Protein AF-A0A1Q3PEQ6-F1 (afdb_monomer_lite)

Structure (mmCIF, N/CA/C/O backbone):
data_AF-A0A1Q3PEQ6-F1
#
_entry.id   AF-A0A1Q3PEQ6-F1
#
loop_
_atom_site.group_PDB
_atom_site.id
_atom_site.type_symbol
_atom_site.label_atom_id
_atom_site.label_alt_id
_atom_site.label_comp_id
_atom_site.label_asym_id
_atom_site.label_entity_id
_atom_site.label_seq_id
_atom_site.pdbx_PDB_ins_code
_atom_site.Cartn_x
_atom_site.Cartn_y
_atom_site.Cartn_z
_atom_site.occupancy
_atom_site.B_iso_or_equiv
_atom_site.auth_seq_id
_atom_site.auth_comp_id
_atom_site.auth_asym_id
_atom_site.auth_atom_id
_atom_site.pdbx_PDB_model_num
ATOM 1 N N . MET A 1 1 ? -4.339 26.876 -4.075 1.00 46.47 1 MET A N 1
ATOM 2 C CA . MET A 1 1 ? -4.075 25.672 -3.258 1.00 46.47 1 MET A CA 1
ATOM 3 C C . MET A 1 1 ? -4.561 24.473 -4.044 1.00 46.47 1 MET A C 1
ATOM 5 O O . MET A 1 1 ? -5.639 24.563 -4.607 1.00 46.47 1 MET A O 1
ATOM 9 N N . THR A 1 2 ? -3.767 23.409 -4.142 1.00 54.78 2 THR A N 1
ATOM 10 C CA . THR A 1 2 ? -4.241 22.124 -4.681 1.00 54.78 2 THR A CA 1
ATOM 11 C C . THR A 1 2 ? -5.211 21.531 -3.666 1.00 54.78 2 THR A C 1
ATOM 13 O O . THR A 1 2 ? -4.829 21.403 -2.501 1.00 54.78 2 THR A O 1
ATOM 16 N N . GLU A 1 3 ? -6.435 21.193 -4.070 1.00 75.44 3 GLU A N 1
ATOM 17 C CA . GLU A 1 3 ? -7.328 20.423 -3.201 1.00 75.44 3 GLU A CA 1
ATOM 18 C C . GLU A 1 3 ? -6.649 19.096 -2.846 1.00 75.44 3 GLU A C 1
ATOM 20 O O . GLU A 1 3 ? -6.059 18.448 -3.711 1.00 75.44 3 GLU A O 1
ATOM 25 N N . LEU A 1 4 ? -6.708 18.685 -1.576 1.00 84.75 4 LEU A N 1
ATOM 26 C CA . LEU A 1 4 ? -6.035 17.481 -1.065 1.00 84.75 4 LEU A CA 1
ATOM 27 C C . LEU A 1 4 ? -6.237 16.255 -1.974 1.00 84.75 4 LEU A C 1
ATOM 29 O O . LEU A 1 4 ? -5.322 15.462 -2.176 1.00 84.75 4 LEU A O 1
ATOM 33 N N . TRP A 1 5 ? -7.431 16.117 -2.545 1.00 88.00 5 TRP A N 1
ATOM 34 C CA . TRP A 1 5 ? -7.815 14.984 -3.382 1.00 88.00 5 TRP A CA 1
ATOM 35 C C . TRP A 1 5 ? -7.210 15.024 -4.787 1.00 88.00 5 TRP A C 1
ATOM 37 O O . TRP A 1 5 ? -6.903 13.971 -5.345 1.00 88.00 5 TRP A O 1
ATOM 47 N N . GLU A 1 6 ? -6.958 16.215 -5.335 1.00 84.81 6 GLU A N 1
ATOM 48 C CA . GLU A 1 6 ? -6.243 16.385 -6.606 1.00 84.81 6 GLU A CA 1
ATOM 49 C C . GLU A 1 6 ? -4.767 16.001 -6.498 1.00 84.81 6 GLU A C 1
ATOM 51 O O . GLU A 1 6 ? -4.103 15.783 -7.509 1.00 84.81 6 GLU A O 1
ATOM 56 N N . LEU A 1 7 ? -4.218 15.927 -5.283 1.00 85.38 7 LEU A N 1
ATOM 57 C CA . LEU A 1 7 ? -2.832 15.518 -5.103 1.00 85.38 7 LEU A CA 1
ATOM 58 C C . LEU A 1 7 ? -2.599 14.089 -5.619 1.00 85.38 7 LEU A C 1
ATOM 60 O O . LEU A 1 7 ? -1.546 13.805 -6.187 1.00 85.38 7 LEU A O 1
ATOM 64 N N . VAL A 1 8 ? -3.592 13.206 -5.475 1.00 80.56 8 VAL A N 1
ATOM 65 C CA . VAL A 1 8 ? -3.510 11.826 -5.975 1.00 80.56 8 VAL A CA 1
ATOM 66 C C . VAL A 1 8 ? -3.460 11.806 -7.499 1.00 80.56 8 VAL A C 1
ATOM 68 O O . VAL A 1 8 ? -2.587 11.155 -8.059 1.00 80.56 8 VAL A O 1
ATOM 71 N N . SER A 1 9 ? -4.308 12.574 -8.188 1.00 76.19 9 SER A N 1
ATOM 72 C CA . SER A 1 9 ? -4.252 12.643 -9.656 1.00 76.19 9 SER A CA 1
ATOM 73 C C . SER A 1 9 ? -2.974 13.328 -10.155 1.00 76.19 9 SER A C 1
ATOM 75 O O . SER A 1 9 ? -2.362 12.874 -11.117 1.00 76.19 9 SER A O 1
ATOM 77 N N . LYS A 1 10 ? -2.482 14.361 -9.460 1.00 79.25 10 LYS A N 1
ATOM 78 C CA . LYS A 1 10 ? -1.216 15.044 -9.798 1.00 79.25 10 LYS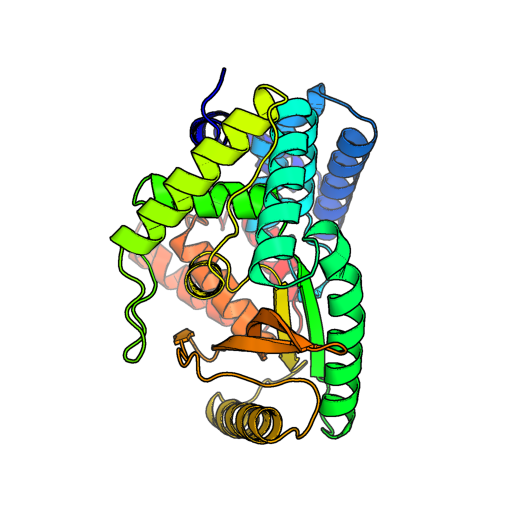 A CA 1
ATOM 79 C C . LYS A 1 10 ? 0.040 14.199 -9.561 1.00 79.25 10 LYS A C 1
ATOM 81 O O . LYS A 1 10 ? 1.115 14.611 -9.983 1.00 79.25 10 LYS A O 1
ATOM 86 N N . THR A 1 11 ? -0.068 13.052 -8.892 1.00 77.06 11 THR A N 1
ATOM 87 C CA . THR A 1 11 ? 1.078 12.183 -8.584 1.00 77.06 11 THR A CA 1
ATOM 88 C C . THR A 1 11 ? 0.951 10.802 -9.208 1.00 77.06 11 THR A C 1
ATOM 90 O O . THR A 1 11 ? 1.879 10.355 -9.866 1.00 77.06 11 THR A O 1
ATOM 93 N N . GLU A 1 12 ? -0.187 10.127 -9.080 1.00 67.50 12 GLU A N 1
ATOM 94 C CA . GLU A 1 12 ? -0.372 8.800 -9.673 1.00 67.50 12 GLU A CA 1
ATOM 95 C C . GLU A 1 12 ? -0.715 8.876 -11.169 1.00 67.50 12 GLU A C 1
ATOM 97 O O . GLU A 1 12 ? -0.171 8.099 -11.951 1.00 67.50 12 GLU A O 1
ATOM 102 N N . ASP A 1 13 ? -1.558 9.828 -11.587 1.00 69.44 13 ASP A N 1
ATOM 103 C CA . ASP A 1 13 ? -1.993 9.936 -12.991 1.00 69.44 13 ASP A CA 1
ATOM 104 C C . ASP A 1 13 ? -1.037 10.799 -13.844 1.00 69.44 13 ASP A C 1
ATOM 106 O O . ASP A 1 13 ? -1.003 10.672 -15.068 1.00 69.44 13 ASP A O 1
ATOM 110 N N . ALA A 1 14 ? -0.233 11.666 -13.217 1.00 73.31 14 ALA A N 1
ATOM 111 C CA . ALA A 1 14 ? 0.671 12.590 -13.913 1.00 73.31 14 ALA A CA 1
ATOM 112 C C . ALA A 1 14 ? 1.930 11.927 -14.494 1.00 73.31 14 ALA A C 1
ATOM 114 O O . ALA A 1 14 ? 2.575 12.488 -15.382 1.00 73.31 14 ALA A O 1
ATOM 115 N N . PHE A 1 15 ? 2.294 10.745 -13.997 1.00 76.88 15 PHE A N 1
ATOM 116 C CA . PHE A 1 15 ? 3.506 10.039 -14.393 1.00 76.88 15 PHE A CA 1
ATOM 117 C C . PHE A 1 15 ? 3.141 8.735 -15.106 1.00 76.88 15 PHE A C 1
ATOM 119 O O . PHE A 1 15 ? 3.098 7.678 -14.470 1.00 76.88 15 PHE A O 1
ATOM 126 N N . PRO A 1 16 ? 2.887 8.776 -16.431 1.00 81.75 16 PRO A N 1
ATOM 127 C CA . PRO A 1 16 ? 2.646 7.561 -17.186 1.00 81.75 16 PRO A CA 1
ATOM 128 C C . PRO A 1 16 ? 3.874 6.667 -17.082 1.00 81.75 16 PRO A C 1
ATOM 130 O O . PRO A 1 16 ? 5.022 7.128 -17.153 1.00 81.75 16 PRO A O 1
ATOM 133 N N . ILE A 1 17 ? 3.611 5.377 -16.909 1.00 84.38 17 ILE A N 1
ATOM 134 C CA . ILE A 1 17 ? 4.671 4.402 -16.722 1.00 84.38 17 ILE A CA 1
ATOM 135 C C . ILE A 1 17 ? 5.617 4.436 -17.929 1.00 84.38 17 ILE A C 1
ATOM 137 O O . ILE A 1 17 ? 5.162 4.642 -19.051 1.00 84.38 17 ILE A O 1
ATOM 141 N N . ASP A 1 18 ? 6.923 4.275 -17.699 1.00 88.06 18 ASP A N 1
ATOM 142 C CA . ASP A 1 18 ? 7.960 4.245 -18.731 1.00 88.06 18 ASP A CA 1
ATOM 143 C C . ASP A 1 18 ? 8.393 2.798 -19.022 1.00 88.06 18 ASP A C 1
ATOM 145 O O . ASP A 1 18 ? 9.230 2.239 -18.298 1.00 88.06 18 ASP A O 1
ATOM 149 N N . PRO A 1 19 ? 7.861 2.157 -20.082 1.00 85.12 19 PRO A N 1
ATOM 150 C CA . PRO A 1 19 ? 8.201 0.777 -20.390 1.00 85.12 19 PRO A CA 1
ATOM 151 C C . PRO A 1 19 ? 9.650 0.591 -20.810 1.00 85.12 19 PRO A C 1
ATOM 153 O O . PRO A 1 19 ? 10.235 -0.463 -20.556 1.00 85.12 19 PRO A O 1
ATOM 156 N N . VAL A 1 20 ? 10.229 1.603 -21.457 1.00 89.06 20 VAL A N 1
ATOM 157 C CA . VAL A 1 20 ? 11.606 1.559 -21.945 1.00 89.06 20 VAL A CA 1
ATOM 158 C C . VAL A 1 20 ? 12.560 1.630 -20.759 1.00 89.06 20 VAL A C 1
ATOM 160 O O . VAL A 1 20 ? 13.449 0.784 -20.659 1.00 89.06 20 VAL A O 1
ATOM 163 N N . GLY A 1 21 ? 12.318 2.550 -19.821 1.00 91.94 21 GLY A N 1
ATOM 164 C CA . GLY A 1 21 ? 13.059 2.650 -18.563 1.00 91.94 21 GLY A CA 1
ATOM 165 C C . GLY A 1 21 ? 12.968 1.368 -17.731 1.00 91.94 21 GLY A C 1
ATOM 166 O O . GLY A 1 21 ? 13.993 0.814 -17.333 1.00 91.94 21 GLY A O 1
ATOM 167 N N . CYS A 1 22 ? 11.762 0.811 -17.565 1.00 90.50 22 CYS A N 1
ATOM 168 C CA . CYS A 1 22 ? 11.575 -0.463 -16.861 1.00 90.50 22 CYS A CA 1
ATOM 169 C C . CYS A 1 22 ? 12.378 -1.609 -17.501 1.00 90.50 22 CYS A C 1
ATOM 171 O O . CYS A 1 22 ? 13.043 -2.378 -16.803 1.00 90.50 22 CYS A O 1
ATOM 173 N N . ARG A 1 23 ? 12.349 -1.723 -18.836 1.00 89.12 23 ARG A N 1
ATOM 174 C CA . ARG A 1 23 ? 13.108 -2.750 -19.567 1.00 89.12 23 ARG A CA 1
ATOM 175 C C . ARG A 1 23 ? 14.616 -2.517 -19.500 1.00 89.12 23 ARG A C 1
ATOM 177 O O . ARG A 1 23 ? 15.357 -3.496 -19.477 1.00 89.12 23 ARG A O 1
ATOM 184 N N . ALA A 1 24 ? 15.075 -1.267 -19.463 1.00 92.94 24 ALA A N 1
ATOM 185 C CA . ALA A 1 24 ? 16.492 -0.949 -19.313 1.00 92.94 24 ALA A CA 1
ATOM 186 C C . ALA A 1 24 ? 17.037 -1.466 -17.974 1.00 92.94 24 ALA A C 1
ATOM 188 O O . ALA A 1 24 ? 18.031 -2.191 -17.974 1.00 92.94 24 ALA A O 1
ATOM 189 N N . VAL A 1 25 ? 16.332 -1.202 -16.867 1.00 94.94 25 VAL A N 1
ATOM 190 C CA . VAL A 1 25 ? 16.698 -1.718 -15.535 1.00 94.94 25 VAL A CA 1
ATOM 191 C C . VAL A 1 25 ? 16.725 -3.247 -15.527 1.00 94.94 25 VAL A C 1
ATOM 193 O O . VAL A 1 25 ? 17.704 -3.847 -15.091 1.00 94.94 25 VAL A O 1
ATOM 196 N N . LEU A 1 26 ? 15.686 -3.898 -16.061 1.00 91.81 26 LEU A N 1
ATOM 197 C CA . LEU A 1 26 ? 15.619 -5.364 -16.100 1.00 91.81 26 LEU A CA 1
ATOM 198 C C . LEU A 1 26 ? 16.735 -6.005 -16.932 1.00 91.81 26 LEU A C 1
ATOM 200 O O . LEU A 1 26 ? 17.211 -7.071 -16.567 1.00 91.81 26 LEU A O 1
ATOM 204 N N . ARG A 1 27 ? 17.148 -5.380 -18.041 1.00 91.25 27 ARG A N 1
ATOM 205 C CA . ARG A 1 27 ? 18.234 -5.885 -18.900 1.00 91.25 27 ARG A CA 1
ATOM 206 C C . ARG A 1 27 ? 19.617 -5.723 -18.276 1.00 91.25 27 ARG A C 1
ATOM 208 O O . ARG A 1 27 ? 20.516 -6.477 -18.626 1.00 91.25 27 ARG A O 1
ATOM 215 N N . GLN A 1 28 ? 19.793 -4.719 -17.420 1.00 94.75 28 GLN A N 1
ATOM 216 C CA . GLN A 1 28 ? 21.044 -4.485 -16.694 1.00 94.75 28 GLN A CA 1
ATOM 217 C C . GLN A 1 28 ? 21.143 -5.337 -15.421 1.00 94.75 28 GLN A C 1
ATOM 219 O O . GLN A 1 28 ? 22.242 -5.602 -14.942 1.00 94.75 28 GLN A O 1
ATOM 224 N N . ALA A 1 29 ? 20.005 -5.768 -14.876 1.00 94.50 29 ALA A N 1
ATOM 225 C CA . ALA A 1 29 ? 19.933 -6.669 -13.737 1.00 94.50 29 ALA A CA 1
ATOM 226 C C . ALA A 1 29 ? 20.227 -8.122 -14.146 1.00 94.50 29 ALA A C 1
ATOM 228 O O . ALA A 1 29 ? 19.756 -8.595 -15.179 1.00 94.50 29 ALA A O 1
ATOM 229 N N . ASN A 1 30 ? 20.934 -8.867 -13.293 1.00 93.31 30 ASN A N 1
ATOM 230 C CA . ASN A 1 30 ? 21.114 -10.315 -13.448 1.00 93.31 30 ASN A CA 1
ATOM 231 C C . ASN A 1 30 ? 20.083 -11.109 -12.630 1.00 93.31 30 ASN A C 1
ATOM 233 O O . ASN A 1 30 ? 19.898 -12.307 -12.843 1.00 93.31 30 ASN A O 1
ATOM 237 N N . SER A 1 31 ? 19.416 -10.455 -11.678 1.00 91.25 31 SER A N 1
ATOM 238 C CA . SER A 1 31 ? 18.464 -11.076 -10.760 1.00 91.25 31 SER A CA 1
ATOM 239 C C . SER A 1 31 ? 17.413 -10.087 -10.242 1.00 91.25 31 SER A C 1
ATOM 241 O O . SER A 1 31 ? 17.585 -8.868 -10.307 1.00 91.25 31 SER A O 1
ATOM 243 N N . SER A 1 32 ? 16.342 -10.605 -9.630 1.00 85.88 32 SER A N 1
ATOM 244 C CA . SER A 1 32 ? 15.380 -9.783 -8.876 1.00 85.88 32 SER A CA 1
ATOM 245 C C . SER A 1 32 ? 16.026 -9.052 -7.688 1.00 85.88 32 SER A C 1
ATOM 247 O O . SER A 1 32 ? 15.551 -7.986 -7.294 1.00 85.88 32 SER A O 1
ATOM 249 N N . THR A 1 33 ? 17.126 -9.582 -7.143 1.00 88.44 33 THR A N 1
ATOM 250 C CA . THR A 1 33 ? 17.924 -8.936 -6.091 1.00 88.44 33 THR A CA 1
ATOM 251 C C . THR A 1 33 ? 18.628 -7.681 -6.603 1.00 88.44 33 THR A C 1
ATOM 253 O O . THR A 1 33 ? 18.645 -6.674 -5.901 1.00 88.44 33 THR A O 1
ATOM 256 N N . ASP A 1 34 ? 19.136 -7.682 -7.836 1.00 93.19 34 ASP A N 1
ATOM 257 C CA . ASP A 1 34 ? 19.761 -6.486 -8.420 1.00 93.19 34 ASP A CA 1
ATOM 258 C C . ASP A 1 34 ? 18.732 -5.375 -8.627 1.00 93.19 34 ASP A C 1
ATOM 260 O O . ASP A 1 34 ? 18.982 -4.219 -8.286 1.00 93.19 34 ASP A O 1
ATOM 264 N N . VAL A 1 35 ? 17.529 -5.737 -9.091 1.00 91.69 35 VAL A N 1
ATOM 265 C CA . VAL A 1 35 ? 16.416 -4.783 -9.187 1.00 91.69 35 VAL A CA 1
ATOM 266 C C . VAL A 1 35 ? 16.055 -4.251 -7.801 1.00 91.69 35 VAL A C 1
ATOM 268 O O . VAL A 1 35 ? 15.880 -3.048 -7.637 1.00 91.69 35 VAL A O 1
ATOM 271 N N . ARG A 1 36 ? 16.005 -5.110 -6.775 1.00 90.00 36 ARG A N 1
ATOM 272 C CA . ARG A 1 36 ? 15.785 -4.679 -5.386 1.00 90.00 36 ARG A CA 1
ATOM 273 C C . ARG A 1 36 ? 16.835 -3.656 -4.942 1.00 90.00 36 ARG A C 1
ATOM 275 O O . ARG A 1 36 ? 16.462 -2.629 -4.384 1.00 90.00 36 ARG A O 1
ATOM 282 N N . ASN A 1 37 ? 18.114 -3.907 -5.211 1.00 92.69 37 ASN A N 1
ATOM 283 C CA . ASN A 1 37 ? 19.208 -2.998 -4.863 1.00 92.69 37 ASN A CA 1
ATOM 284 C C . ASN A 1 37 ? 19.093 -1.652 -5.589 1.00 92.69 37 ASN A C 1
ATOM 286 O O . ASN A 1 37 ? 19.289 -0.609 -4.966 1.00 92.69 37 ASN A O 1
ATOM 290 N N . TYR A 1 38 ? 18.703 -1.662 -6.866 1.00 95.44 38 TYR A N 1
ATOM 291 C CA . TYR A 1 38 ? 18.373 -0.447 -7.610 1.00 95.44 38 TYR A CA 1
ATOM 292 C C . TYR A 1 38 ? 17.254 0.352 -6.914 1.00 95.44 38 TYR A C 1
ATOM 294 O O . TYR A 1 38 ? 17.429 1.539 -6.643 1.00 95.44 38 TYR A O 1
ATOM 302 N N . LEU A 1 39 ? 16.156 -0.300 -6.510 1.00 93.88 39 LEU A N 1
ATOM 303 C CA . LEU A 1 39 ? 15.058 0.359 -5.787 1.00 93.88 39 LEU A CA 1
ATOM 304 C C . LEU A 1 39 ? 15.499 0.936 -4.429 1.00 93.88 39 LEU A C 1
ATOM 306 O O . LEU A 1 39 ? 15.067 2.029 -4.065 1.00 93.88 39 LEU A O 1
ATOM 310 N N . VAL A 1 40 ? 16.375 0.238 -3.688 1.00 93.44 40 VAL A N 1
ATOM 311 C CA . VAL A 1 40 ? 16.998 0.780 -2.460 1.00 93.44 40 VAL A CA 1
ATOM 312 C C . VAL A 1 40 ? 17.809 2.033 -2.775 1.00 93.44 40 VAL A C 1
ATOM 314 O O . VAL A 1 40 ? 17.742 3.003 -2.025 1.00 93.44 40 VAL A O 1
ATOM 317 N N . GLY A 1 41 ? 18.575 2.023 -3.868 1.00 96.06 41 GLY A N 1
ATOM 318 C CA . GLY A 1 41 ? 19.363 3.171 -4.311 1.00 96.06 41 GLY A CA 1
ATOM 319 C C . GLY A 1 41 ? 18.498 4.398 -4.595 1.00 96.06 41 GLY A C 1
ATOM 320 O O . GLY A 1 41 ? 18.838 5.494 -4.156 1.00 96.06 41 GLY A O 1
ATOM 321 N N . ILE A 1 42 ? 17.355 4.212 -5.260 1.00 96.75 42 ILE A N 1
ATOM 322 C CA . ILE A 1 42 ? 16.374 5.280 -5.501 1.00 96.75 42 ILE A CA 1
ATOM 323 C C . ILE A 1 42 ? 15.779 5.790 -4.183 1.00 96.75 42 ILE A C 1
ATOM 325 O O . ILE A 1 42 ? 15.678 6.997 -3.974 1.00 96.75 42 ILE A O 1
ATOM 329 N N . LEU A 1 43 ? 15.422 4.892 -3.258 1.00 94.88 43 LEU A N 1
ATOM 330 C CA . LEU A 1 43 ? 14.884 5.307 -1.963 1.00 94.88 43 LEU A CA 1
ATOM 331 C C . LEU A 1 43 ? 15.899 6.136 -1.164 1.00 94.88 43 LEU A C 1
ATOM 333 O O . LEU A 1 43 ? 15.530 7.161 -0.600 1.00 94.88 43 LEU A O 1
ATOM 337 N N . ARG A 1 44 ? 17.177 5.739 -1.161 1.00 95.56 44 ARG A N 1
ATOM 338 C CA . ARG A 1 44 ? 18.248 6.508 -0.508 1.00 95.56 44 ARG A CA 1
ATOM 339 C C . ARG A 1 44 ? 18.403 7.904 -1.112 1.00 95.56 44 ARG A C 1
ATOM 341 O O . ARG A 1 44 ? 18.602 8.853 -0.367 1.00 95.56 44 ARG A O 1
ATOM 348 N N . GLN A 1 45 ? 18.271 8.042 -2.434 1.00 97.12 45 GLN A N 1
ATOM 349 C CA . GLN A 1 45 ? 18.296 9.352 -3.099 1.00 97.12 45 GLN A CA 1
ATOM 350 C C . GLN A 1 45 ? 17.145 10.254 -2.623 1.00 97.12 45 GLN A C 1
ATOM 352 O O . GLN A 1 45 ? 17.370 11.422 -2.297 1.00 97.12 45 GLN A O 1
ATOM 357 N N . LEU A 1 46 ? 15.932 9.702 -2.487 1.00 95.56 46 LEU A N 1
ATOM 358 C CA . LEU A 1 46 ? 14.797 10.428 -1.903 1.00 95.56 46 LEU A CA 1
ATOM 359 C C . LEU A 1 46 ? 15.050 10.826 -0.443 1.00 95.56 46 LEU A C 1
ATOM 361 O O . LEU A 1 46 ? 14.728 11.945 -0.054 1.00 95.56 46 LEU A O 1
ATOM 365 N N . GLU A 1 47 ? 15.644 9.938 0.361 1.00 91.44 47 GLU A N 1
ATOM 366 C CA . GLU A 1 47 ? 16.014 10.213 1.760 1.00 91.44 47 GLU A CA 1
ATOM 367 C C . GLU A 1 47 ? 17.077 11.327 1.867 1.00 91.44 47 GLU A C 1
ATOM 369 O O . GLU A 1 47 ? 17.113 12.052 2.860 1.00 91.44 47 GLU A O 1
ATOM 374 N N . THR A 1 48 ? 17.888 11.529 0.822 1.00 94.69 48 THR A N 1
ATOM 375 C CA . THR A 1 48 ? 18.810 12.672 0.684 1.00 94.69 48 THR A CA 1
ATOM 376 C C . THR A 1 48 ? 18.186 13.908 0.020 1.00 94.69 48 THR A C 1
ATOM 378 O O . THR A 1 48 ? 18.903 14.847 -0.314 1.00 94.69 48 THR A O 1
ATOM 381 N N . ASN A 1 49 ? 16.857 13.944 -0.128 1.00 94.44 49 ASN A N 1
ATOM 382 C CA . ASN A 1 49 ? 16.077 15.034 -0.728 1.00 94.44 49 ASN A CA 1
ATOM 383 C C . ASN A 1 49 ? 16.377 15.315 -2.213 1.00 94.44 49 ASN A C 1
ATOM 385 O O . ASN A 1 49 ? 16.215 16.448 -2.671 1.00 94.44 49 ASN A O 1
ATOM 389 N N . ASP A 1 50 ? 16.778 14.302 -2.985 1.00 96.00 50 ASP A N 1
ATOM 390 C CA . ASP A 1 50 ? 16.952 14.460 -4.430 1.00 96.00 50 ASP A CA 1
ATOM 391 C C . ASP A 1 50 ? 15.590 14.509 -5.147 1.00 96.00 50 ASP A C 1
ATOM 393 O O . ASP A 1 50 ? 14.905 13.500 -5.318 1.00 96.00 50 ASP A O 1
ATOM 397 N N . LEU A 1 51 ? 15.181 15.706 -5.574 1.00 94.12 51 LEU A N 1
ATOM 398 C CA . LEU A 1 51 ? 13.937 15.926 -6.318 1.00 94.12 51 LEU A CA 1
ATOM 399 C C . LEU A 1 51 ? 13.990 15.364 -7.749 1.00 94.12 51 LEU A C 1
ATOM 401 O O . LEU A 1 51 ? 12.939 15.060 -8.320 1.00 94.12 51 LEU A O 1
ATOM 405 N N . ALA A 1 52 ? 15.182 15.225 -8.340 1.00 95.44 52 ALA A N 1
ATOM 406 C CA . ALA A 1 52 ? 15.343 14.819 -9.735 1.00 95.44 52 ALA A CA 1
ATOM 407 C C . ALA A 1 52 ? 14.955 13.352 -9.966 1.00 95.44 52 ALA A C 1
ATOM 409 O O . ALA A 1 52 ? 14.569 12.989 -11.076 1.00 95.44 52 ALA A O 1
ATOM 410 N N . VAL A 1 53 ? 14.986 12.528 -8.913 1.00 95.75 53 VAL A N 1
ATOM 411 C CA . VAL A 1 53 ? 14.642 11.102 -8.985 1.00 95.75 53 VAL A CA 1
ATOM 412 C C . VAL A 1 53 ? 13.127 10.841 -8.963 1.00 95.75 53 VAL A C 1
ATOM 414 O O . VAL A 1 53 ? 12.678 9.748 -9.305 1.00 95.75 53 VAL A O 1
ATOM 417 N N . ILE A 1 54 ? 12.296 11.830 -8.605 1.00 93.62 54 ILE A N 1
ATOM 418 C CA . ILE A 1 54 ? 10.837 11.653 -8.459 1.00 93.62 54 ILE A CA 1
ATOM 419 C C . ILE A 1 54 ? 10.165 11.094 -9.728 1.00 93.62 54 ILE A C 1
ATOM 421 O O . ILE A 1 54 ? 9.377 10.153 -9.602 1.00 93.62 54 ILE A O 1
ATOM 425 N N . PRO A 1 55 ? 10.446 11.584 -10.953 1.00 93.12 55 PRO A N 1
ATOM 426 C CA . PRO A 1 55 ? 9.873 10.988 -12.157 1.00 93.12 55 PRO A CA 1
ATOM 427 C C . PRO A 1 55 ? 10.252 9.512 -12.324 1.00 93.12 55 PRO A C 1
ATOM 429 O O . PRO A 1 55 ? 9.404 8.706 -12.696 1.00 93.12 55 PRO A O 1
ATOM 432 N N . GLU A 1 56 ? 11.494 9.131 -12.021 1.00 95.00 56 GLU A N 1
ATOM 433 C CA . GLU A 1 56 ? 11.955 7.739 -12.095 1.00 95.00 56 GLU A CA 1
ATOM 434 C C . GLU A 1 56 ? 11.250 6.853 -11.059 1.00 95.00 56 GLU A C 1
ATOM 436 O O . GLU A 1 56 ? 10.866 5.720 -11.364 1.00 95.00 56 GLU A O 1
ATOM 441 N N . VAL A 1 57 ? 10.973 7.390 -9.866 1.00 93.88 57 VAL A N 1
ATOM 442 C CA . VAL A 1 57 ? 10.205 6.695 -8.824 1.00 93.88 57 VAL A CA 1
ATOM 443 C C . VAL A 1 57 ? 8.838 6.256 -9.342 1.00 93.88 57 VAL A C 1
ATOM 445 O O . VAL A 1 57 ? 8.482 5.079 -9.239 1.00 93.88 57 VAL A O 1
ATOM 448 N N . TRP A 1 58 ? 8.078 7.190 -9.913 1.00 89.88 58 TRP A N 1
ATOM 449 C CA . TRP A 1 58 ? 6.717 6.927 -10.380 1.00 89.88 58 TRP A CA 1
ATOM 450 C C . TRP A 1 58 ? 6.682 6.127 -11.680 1.00 89.88 58 TRP A C 1
ATOM 452 O O . TRP A 1 58 ? 5.864 5.218 -11.826 1.00 89.88 58 TRP A O 1
ATOM 462 N N . ARG A 1 59 ? 7.582 6.440 -12.617 1.00 89.81 59 ARG A N 1
ATOM 463 C CA . ARG A 1 59 ? 7.553 5.883 -13.974 1.00 89.81 59 ARG A CA 1
ATOM 464 C C . ARG A 1 59 ? 8.286 4.552 -14.107 1.00 89.81 59 ARG A C 1
ATOM 466 O O . ARG A 1 59 ? 8.029 3.838 -15.070 1.00 89.81 59 ARG A O 1
ATOM 473 N N . VAL A 1 60 ? 9.189 4.213 -13.185 1.00 91.69 60 VAL A N 1
ATOM 474 C CA . VAL A 1 60 ? 10.032 3.009 -13.284 1.00 91.69 60 VAL A CA 1
ATOM 475 C C . VAL A 1 60 ? 10.044 2.216 -11.980 1.00 91.69 60 VAL A C 1
ATOM 477 O O . VAL A 1 60 ? 9.643 1.050 -11.966 1.00 91.69 60 VAL A O 1
ATOM 480 N N . ALA A 1 61 ? 10.448 2.836 -10.870 1.00 92.19 61 ALA A N 1
ATOM 481 C CA . ALA A 1 61 ? 10.739 2.118 -9.630 1.00 92.19 61 ALA A CA 1
ATOM 482 C C . ALA A 1 61 ? 9.495 1.448 -9.010 1.00 92.19 61 ALA A C 1
ATOM 484 O O . ALA A 1 61 ? 9.493 0.241 -8.758 1.00 92.19 61 ALA A O 1
ATOM 485 N N . ILE A 1 62 ? 8.413 2.206 -8.801 1.00 86.81 62 ILE A N 1
ATOM 486 C CA . ILE A 1 62 ? 7.143 1.697 -8.256 1.00 86.81 62 ILE A CA 1
ATOM 487 C C . ILE A 1 62 ? 6.527 0.607 -9.161 1.00 86.81 62 ILE A C 1
ATOM 489 O O . ILE A 1 62 ? 6.165 -0.454 -8.641 1.00 86.81 62 ILE A O 1
ATOM 493 N N . PRO A 1 63 ? 6.423 0.799 -10.493 1.00 84.38 63 PRO A N 1
ATOM 494 C CA . PRO A 1 63 ? 5.987 -0.249 -11.413 1.00 84.38 63 PRO A CA 1
ATOM 495 C C . PRO A 1 63 ? 6.782 -1.550 -11.271 1.00 84.38 63 PRO A C 1
ATOM 497 O O . PRO A 1 63 ? 6.183 -2.606 -11.056 1.00 84.38 63 PRO A O 1
ATOM 500 N N . LEU A 1 64 ? 8.118 -1.486 -11.324 1.00 85.56 64 LEU A N 1
ATOM 501 C CA . LEU A 1 64 ? 8.978 -2.664 -11.177 1.00 85.56 64 LEU A CA 1
ATOM 502 C C . LEU A 1 64 ? 8.774 -3.347 -9.824 1.00 85.56 64 LEU A C 1
ATOM 504 O O . LEU A 1 64 ? 8.644 -4.572 -9.768 1.00 85.56 64 LEU A O 1
ATOM 508 N N . ALA A 1 65 ? 8.677 -2.563 -8.748 1.00 83.94 65 ALA A N 1
ATOM 509 C CA . ALA A 1 65 ? 8.454 -3.081 -7.407 1.00 83.94 65 ALA A CA 1
ATOM 510 C C . ALA A 1 65 ? 7.151 -3.891 -7.306 1.00 83.94 65 ALA A C 1
ATOM 512 O O . ALA A 1 65 ? 7.155 -4.997 -6.766 1.00 83.94 65 ALA A O 1
ATOM 513 N N . TYR A 1 66 ? 6.045 -3.399 -7.874 1.00 77.31 66 TYR A N 1
ATOM 514 C CA . TYR A 1 66 ? 4.781 -4.141 -7.879 1.00 77.31 66 TYR A CA 1
ATOM 515 C C . TYR A 1 66 ? 4.805 -5.369 -8.795 1.00 77.31 66 TYR A C 1
ATOM 517 O O . TYR A 1 66 ? 4.265 -6.418 -8.428 1.00 77.31 66 TYR A O 1
ATOM 525 N N . ARG A 1 67 ? 5.414 -5.266 -9.986 1.00 75.94 67 ARG A N 1
ATOM 526 C CA . ARG A 1 67 ? 5.412 -6.363 -10.973 1.00 75.94 67 ARG A CA 1
ATOM 527 C C . ARG A 1 67 ? 6.296 -7.533 -10.583 1.00 75.94 67 ARG A C 1
ATOM 529 O O . ARG A 1 67 ? 5.931 -8.668 -10.858 1.00 75.94 67 ARG A O 1
ATOM 536 N N . LEU A 1 68 ? 7.406 -7.266 -9.907 1.00 76.75 68 LEU A N 1
ATOM 537 C CA . LEU A 1 68 ? 8.277 -8.305 -9.361 1.00 76.75 68 LEU A CA 1
ATOM 538 C C . LEU A 1 68 ? 7.832 -8.782 -7.971 1.00 76.75 68 LEU A C 1
ATOM 540 O O . LEU A 1 68 ? 8.488 -9.640 -7.388 1.00 76.75 68 LEU A O 1
ATOM 544 N N . GLY A 1 69 ? 6.751 -8.225 -7.410 1.00 72.25 69 GLY A N 1
ATOM 545 C CA . GLY A 1 69 ? 6.321 -8.545 -6.048 1.00 72.25 69 GLY A CA 1
ATOM 546 C C . GLY A 1 69 ? 7.369 -8.172 -4.995 1.00 72.25 69 GLY A C 1
ATOM 547 O O . GLY A 1 69 ? 7.527 -8.879 -4.008 1.00 72.25 69 GLY A O 1
ATOM 548 N N . LEU A 1 70 ? 8.126 -7.095 -5.216 1.00 74.19 70 LEU A N 1
ATOM 549 C CA . LEU A 1 70 ? 9.133 -6.591 -4.276 1.00 74.19 70 LEU A CA 1
ATOM 550 C C . LEU A 1 70 ? 8.513 -5.707 -3.175 1.00 74.19 70 LEU A C 1
ATOM 552 O O . LEU A 1 70 ? 9.185 -5.407 -2.194 1.00 74.19 70 LEU A O 1
ATOM 556 N N . ASP A 1 71 ? 7.237 -5.317 -3.292 1.00 68.75 71 ASP A N 1
ATOM 557 C CA . ASP A 1 71 ? 6.476 -4.573 -2.264 1.00 68.75 71 ASP A CA 1
ATOM 558 C C . ASP A 1 71 ? 5.845 -5.487 -1.187 1.00 68.75 71 ASP A C 1
ATOM 560 O O . ASP A 1 71 ? 4.750 -5.241 -0.679 1.00 68.75 71 ASP A O 1
ATOM 564 N N . ASP A 1 72 ? 6.509 -6.598 -0.874 1.00 63.88 72 ASP A N 1
ATOM 565 C CA . ASP A 1 72 ? 5.965 -7.676 -0.051 1.00 63.88 72 ASP A CA 1
ATOM 566 C C . ASP A 1 72 ? 6.053 -7.397 1.465 1.00 63.88 72 ASP A C 1
ATOM 568 O O . ASP A 1 72 ? 7.105 -7.016 1.981 1.00 63.88 72 ASP A O 1
ATOM 572 N N . SER A 1 73 ? 4.957 -7.683 2.182 1.00 51.47 73 SER A N 1
ATOM 573 C CA . SER A 1 73 ? 4.886 -7.727 3.648 1.00 51.47 73 SER A CA 1
ATOM 574 C C . SER A 1 73 ? 5.712 -8.842 4.283 1.00 51.47 73 SER A C 1
ATOM 576 O O . SER A 1 73 ? 6.212 -8.666 5.385 1.00 51.47 73 SER A O 1
ATOM 578 N N . SER A 1 74 ? 5.894 -9.975 3.600 1.00 50.78 74 SER A N 1
ATOM 579 C CA . SER A 1 74 ? 6.594 -11.150 4.132 1.00 50.78 74 SER A CA 1
ATOM 580 C C . SER A 1 74 ? 8.126 -11.004 4.190 1.00 50.78 74 SER A C 1
ATOM 582 O O . SER A 1 74 ? 8.818 -11.811 4.809 1.00 50.78 74 SER A O 1
ATOM 584 N N . SER A 1 75 ? 8.657 -9.932 3.593 1.00 51.97 75 SER A N 1
ATOM 585 C CA . SER A 1 75 ? 10.071 -9.535 3.683 1.00 51.97 75 SER A CA 1
ATOM 586 C C . SER A 1 75 ? 10.285 -8.242 4.480 1.00 51.97 75 SER A C 1
ATOM 588 O O . SER A 1 75 ? 11.418 -7.779 4.591 1.00 51.97 75 SER A O 1
ATOM 590 N N . GLY A 1 76 ? 9.207 -7.625 4.989 1.00 56.56 76 GLY A N 1
ATOM 591 C CA . GLY A 1 76 ? 9.243 -6.324 5.672 1.00 56.56 76 GLY A CA 1
ATOM 592 C C . GLY A 1 76 ? 9.718 -5.156 4.796 1.00 56.56 76 GLY A C 1
ATOM 593 O O . GLY A 1 76 ? 9.948 -4.058 5.299 1.00 56.56 76 GLY A O 1
ATOM 594 N N . PHE A 1 77 ? 9.901 -5.370 3.490 1.00 66.06 77 PHE A N 1
ATOM 595 C CA . PHE A 1 77 ? 10.641 -4.438 2.646 1.00 66.06 77 PHE A CA 1
ATOM 596 C C . PHE A 1 77 ? 9.774 -3.270 2.149 1.00 66.06 77 PHE A C 1
ATOM 598 O O . PHE A 1 77 ? 10.254 -2.135 2.123 1.00 66.06 77 PHE A O 1
ATOM 605 N N . HIS A 1 78 ? 8.498 -3.529 1.811 1.00 76.62 78 HIS A N 1
ATOM 606 C CA . HIS A 1 78 ? 7.467 -2.519 1.489 1.00 76.62 78 HIS A CA 1
ATOM 607 C C . HIS A 1 78 ? 7.939 -1.364 0.591 1.00 76.62 78 HIS A C 1
ATOM 609 O O . HIS A 1 78 ? 7.581 -0.196 0.781 1.00 76.62 78 HIS A O 1
ATOM 615 N N . ILE A 1 79 ? 8.804 -1.681 -0.370 1.00 85.00 79 ILE A N 1
ATOM 616 C CA . ILE A 1 79 ? 9.614 -0.671 -1.041 1.00 85.00 79 ILE A CA 1
ATOM 617 C C . ILE A 1 79 ? 8.801 0.243 -1.947 1.00 85.00 79 ILE A C 1
ATOM 619 O O . ILE A 1 79 ? 9.090 1.432 -1.991 1.00 85.00 79 ILE A O 1
ATOM 623 N N . ALA A 1 80 ? 7.760 -0.253 -2.622 1.00 84.69 80 ALA A N 1
ATOM 624 C CA . ALA A 1 80 ? 6.937 0.591 -3.488 1.00 84.69 80 ALA A CA 1
ATOM 625 C C . ALA A 1 80 ? 6.144 1.592 -2.646 1.00 84.69 80 ALA A C 1
ATOM 627 O O . ALA A 1 80 ? 6.068 2.773 -2.983 1.00 84.69 80 ALA A O 1
ATOM 628 N N . SER A 1 81 ? 5.605 1.125 -1.518 1.00 84.56 81 SER A N 1
ATOM 629 C CA . SER A 1 81 ? 4.882 1.966 -0.565 1.00 84.56 81 SER A CA 1
ATOM 630 C C . SER A 1 81 ? 5.796 3.026 0.067 1.00 84.56 81 SER A C 1
ATOM 632 O O . SER A 1 81 ? 5.384 4.178 0.212 1.00 84.56 81 SER A O 1
ATOM 634 N N . ARG A 1 82 ? 7.050 2.672 0.390 1.00 89.62 82 ARG A N 1
ATOM 635 C CA . ARG A 1 82 ? 8.066 3.606 0.913 1.00 89.62 82 ARG A CA 1
ATOM 636 C C . ARG A 1 82 ? 8.524 4.622 -0.130 1.00 89.62 82 ARG A C 1
ATOM 638 O O . ARG A 1 82 ? 8.545 5.810 0.168 1.00 89.62 82 ARG A O 1
ATOM 645 N N . LEU A 1 83 ? 8.840 4.169 -1.344 1.00 92.31 83 LEU A N 1
ATOM 646 C CA . LEU A 1 83 ? 9.203 5.025 -2.477 1.00 92.31 83 LEU A CA 1
ATOM 647 C C . LEU A 1 83 ? 8.102 6.050 -2.762 1.00 92.31 83 LEU A C 1
ATOM 649 O O . LEU A 1 83 ? 8.381 7.237 -2.902 1.00 92.31 83 LEU A O 1
ATOM 653 N N . ARG A 1 84 ? 6.845 5.595 -2.776 1.00 91.12 84 ARG A N 1
ATOM 654 C CA . ARG A 1 84 ? 5.669 6.450 -2.940 1.00 91.12 84 ARG A CA 1
ATOM 655 C C . ARG A 1 84 ? 5.571 7.507 -1.844 1.00 91.12 84 ARG A C 1
ATOM 657 O O . ARG A 1 84 ? 5.398 8.682 -2.159 1.00 91.12 84 ARG A O 1
ATOM 664 N N . ASP A 1 85 ? 5.665 7.098 -0.575 1.00 92.06 85 ASP A N 1
ATOM 665 C CA . ASP A 1 85 ? 5.549 8.022 0.559 1.00 92.06 85 ASP A CA 1
ATOM 666 C C . ASP A 1 85 ? 6.675 9.058 0.562 1.00 92.06 85 ASP A C 1
ATOM 668 O O . ASP A 1 85 ? 6.413 10.246 0.734 1.00 92.06 85 ASP A O 1
ATOM 672 N N . ALA A 1 86 ? 7.909 8.622 0.307 1.00 94.00 86 ALA A N 1
ATOM 673 C CA . ALA A 1 86 ? 9.067 9.500 0.242 1.00 94.00 86 ALA A CA 1
ATOM 674 C C . ALA A 1 86 ? 8.954 10.497 -0.923 1.00 94.00 86 ALA A C 1
ATOM 676 O O . ALA A 1 86 ? 9.107 11.698 -0.709 1.00 94.00 86 ALA A O 1
ATOM 677 N N . ALA A 1 87 ? 8.589 10.039 -2.126 1.00 94.19 87 ALA A N 1
ATOM 678 C CA . ALA A 1 87 ? 8.451 10.909 -3.292 1.00 94.19 87 ALA A CA 1
ATOM 679 C C . ALA A 1 87 ? 7.348 11.961 -3.118 1.00 94.19 87 ALA A C 1
ATOM 681 O O . ALA A 1 87 ? 7.564 13.128 -3.440 1.00 94.19 87 ALA A O 1
ATOM 682 N N . ILE A 1 88 ? 6.179 11.589 -2.580 1.00 92.44 88 ILE A N 1
ATOM 683 C CA . ILE A 1 88 ? 5.090 12.557 -2.374 1.00 92.44 88 ILE A CA 1
ATOM 684 C C . ILE A 1 88 ? 5.385 13.530 -1.230 1.00 92.44 88 ILE A C 1
ATOM 686 O O . ILE A 1 88 ? 5.055 14.710 -1.341 1.00 92.44 88 ILE A O 1
ATOM 690 N N . CYS A 1 89 ? 6.030 13.070 -0.150 1.00 92.88 89 CYS A N 1
ATOM 691 C CA . CYS A 1 89 ? 6.454 13.950 0.938 1.00 92.88 89 CYS A CA 1
ATOM 692 C C . CYS A 1 89 ? 7.510 14.948 0.461 1.00 92.88 89 CYS A C 1
ATOM 694 O O . CYS A 1 89 ? 7.467 16.101 0.872 1.00 92.88 89 CYS A O 1
ATOM 696 N N . LEU A 1 90 ? 8.414 14.529 -0.426 1.00 93.62 90 LEU A N 1
ATOM 697 C CA . LEU A 1 90 ? 9.436 15.403 -0.988 1.00 93.62 90 LEU A CA 1
ATOM 698 C C . LEU A 1 90 ? 8.852 16.395 -2.012 1.00 93.62 90 LEU A C 1
ATOM 700 O O . LEU A 1 90 ? 9.210 17.568 -1.998 1.00 93.62 90 LEU A O 1
ATOM 704 N N . ALA A 1 91 ? 7.912 15.958 -2.856 1.00 91.62 91 ALA A N 1
ATOM 705 C CA . ALA A 1 91 ? 7.246 16.825 -3.832 1.00 91.62 91 ALA A CA 1
ATOM 706 C C . ALA A 1 91 ? 6.289 17.846 -3.186 1.00 91.62 91 ALA A C 1
ATOM 708 O O . ALA A 1 91 ? 6.134 18.958 -3.690 1.00 91.62 91 ALA A O 1
ATOM 709 N N . TYR A 1 92 ? 5.632 17.472 -2.081 1.00 92.38 92 TYR A N 1
ATOM 710 C CA . TYR A 1 92 ? 4.590 18.275 -1.431 1.00 92.38 92 TYR A CA 1
ATOM 711 C C . TYR A 1 92 ? 4.738 18.289 0.102 1.00 92.38 92 TYR A C 1
ATOM 713 O O . TYR A 1 92 ? 3.820 17.867 0.816 1.00 92.38 92 TYR A O 1
ATOM 721 N N . PRO A 1 93 ? 5.862 18.800 0.640 1.00 92.69 93 PRO A N 1
ATOM 722 C CA . PRO A 1 93 ? 6.211 18.660 2.055 1.00 92.69 93 PRO A CA 1
ATOM 723 C C . PRO A 1 93 ? 5.195 19.315 2.988 1.00 92.69 93 PRO A C 1
ATOM 725 O O . PRO A 1 93 ? 4.757 18.693 3.953 1.00 92.69 93 PRO A O 1
ATOM 728 N N . THR A 1 94 ? 4.745 20.535 2.680 1.00 92.56 94 THR A N 1
ATOM 729 C CA . THR A 1 94 ? 3.749 21.243 3.500 1.00 92.56 94 THR A CA 1
ATOM 730 C C . THR A 1 94 ? 2.411 20.509 3.526 1.00 92.56 94 THR A C 1
ATO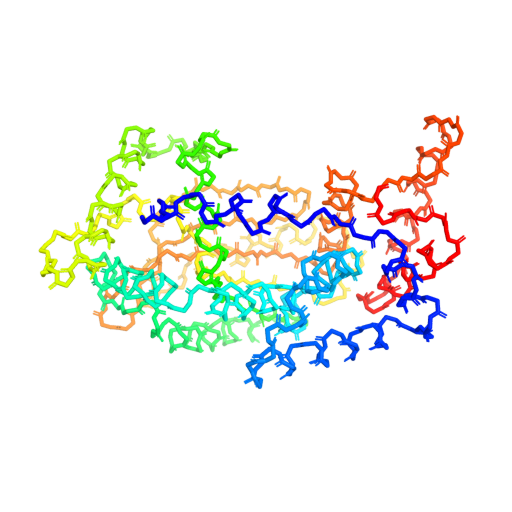M 732 O O . THR A 1 94 ? 1.837 20.314 4.597 1.00 92.56 94 THR A O 1
ATOM 735 N N . THR A 1 95 ? 1.920 20.065 2.367 1.00 92.50 95 THR A N 1
ATOM 736 C CA . THR A 1 95 ? 0.642 19.350 2.252 1.00 92.50 95 THR A CA 1
ATOM 737 C C . THR A 1 95 ? 0.702 18.014 2.986 1.00 92.50 95 THR A C 1
ATOM 739 O O . THR A 1 95 ? -0.182 17.710 3.782 1.00 92.50 95 THR A O 1
ATOM 742 N N . MET A 1 96 ? 1.767 17.234 2.776 1.00 93.81 96 MET A N 1
ATOM 743 C CA . MET A 1 96 ? 1.920 15.921 3.404 1.00 93.81 96 MET A CA 1
ATOM 744 C C . MET A 1 96 ? 2.178 16.008 4.907 1.00 93.81 96 MET A C 1
ATOM 746 O O . MET A 1 96 ? 1.714 15.135 5.638 1.00 93.81 96 MET A O 1
ATOM 750 N N . LYS A 1 97 ? 2.852 17.061 5.387 1.00 94.19 97 LYS A N 1
ATOM 751 C CA . LYS A 1 97 ? 2.970 17.337 6.822 1.00 94.19 97 LYS A CA 1
ATOM 752 C C . LYS A 1 97 ? 1.595 17.581 7.444 1.00 94.19 97 LYS A C 1
ATOM 754 O O . LYS A 1 97 ? 1.214 16.854 8.350 1.00 94.19 97 LYS A O 1
ATOM 759 N N . ASN A 1 98 ? 0.819 18.525 6.905 1.00 93.62 98 ASN A N 1
ATOM 760 C CA . ASN A 1 98 ? -0.527 18.816 7.414 1.00 93.62 98 ASN A CA 1
ATOM 761 C C . ASN A 1 98 ? -1.466 17.607 7.304 1.00 93.62 98 ASN A C 1
ATOM 763 O O . ASN A 1 98 ? -2.334 17.416 8.148 1.00 93.62 98 ASN A O 1
ATOM 767 N N . PHE A 1 99 ? -1.280 16.768 6.282 1.00 94.75 99 PHE A N 1
ATOM 768 C CA . PHE A 1 99 ? -2.041 15.535 6.131 1.00 94.75 99 PHE A CA 1
ATOM 769 C C . PHE A 1 99 ? -1.680 14.514 7.217 1.00 94.75 99 PHE A C 1
ATOM 771 O O . PHE A 1 99 ? -2.576 13.905 7.792 1.00 94.75 99 PHE A O 1
ATOM 778 N N . LYS A 1 100 ? -0.389 14.347 7.538 1.00 94.88 100 LYS A N 1
ATOM 779 C CA . LYS A 1 100 ? 0.066 13.499 8.653 1.00 94.88 100 LYS A CA 1
ATOM 780 C C . LYS A 1 100 ? -0.432 14.029 10.003 1.00 94.88 100 LYS A C 1
ATOM 782 O O . LYS A 1 100 ? -0.923 13.235 10.794 1.00 94.88 100 LYS A O 1
ATOM 787 N N . ASP A 1 101 ? -0.400 15.344 10.218 1.00 93.81 101 ASP A N 1
ATOM 788 C CA . ASP A 1 101 ? -0.941 15.978 11.430 1.00 93.81 101 ASP A CA 1
ATOM 789 C C . ASP A 1 101 ? -2.464 15.757 11.559 1.00 93.81 101 ASP A C 1
ATOM 791 O O . ASP A 1 101 ? -2.982 15.548 12.655 1.00 93.81 101 ASP A O 1
ATOM 795 N N . GLU A 1 102 ? -3.195 15.767 10.439 1.00 94.56 102 GLU A N 1
ATOM 796 C CA . GLU A 1 102 ? -4.624 15.443 10.422 1.00 94.56 102 GLU A CA 1
ATOM 797 C C . GLU A 1 102 ? -4.885 13.956 10.681 1.00 94.56 102 GLU A C 1
ATOM 799 O O . GLU A 1 102 ? -5.805 13.620 11.421 1.00 94.56 102 GLU A O 1
ATOM 804 N N . LEU A 1 103 ? -4.057 13.055 10.143 1.00 94.75 103 LEU A N 1
ATOM 805 C CA . LEU A 1 103 ? -4.133 11.632 10.483 1.00 94.75 103 LEU A CA 1
ATOM 806 C C . LEU A 1 103 ? -3.860 11.384 11.968 1.00 94.75 103 LEU A C 1
ATOM 808 O O . LEU A 1 103 ? -4.565 10.580 12.577 1.00 94.75 103 LEU A O 1
ATOM 812 N N . ASP A 1 104 ? -2.885 12.079 12.555 1.00 94.56 104 ASP A N 1
ATOM 813 C CA . ASP A 1 104 ? -2.616 12.001 13.990 1.00 94.56 104 ASP A CA 1
ATOM 814 C C . ASP A 1 104 ? -3.854 12.371 14.799 1.00 94.56 104 ASP A C 1
ATOM 816 O O . ASP A 1 104 ? -4.221 11.631 15.706 1.00 94.56 104 ASP A O 1
ATOM 820 N N . TRP A 1 105 ? -4.555 13.435 14.412 1.00 94.50 105 TRP A N 1
ATOM 821 C CA . TRP A 1 105 ? -5.783 13.856 15.079 1.00 94.50 105 TRP A CA 1
ATOM 822 C C . TRP A 1 105 ? -6.979 12.927 14.848 1.00 94.50 105 TRP A C 1
ATOM 824 O O . TRP A 1 105 ? -7.743 12.668 15.780 1.00 94.50 105 TRP A O 1
ATOM 834 N N . VAL A 1 106 ? -7.146 12.385 13.636 1.00 93.75 106 VAL A N 1
ATOM 835 C CA . VAL A 1 106 ? -8.176 11.370 13.358 1.00 93.75 106 VAL A CA 1
ATOM 836 C C . VAL A 1 106 ? -8.015 10.187 14.305 1.00 93.75 106 VAL A C 1
ATOM 838 O O . VAL A 1 106 ? -8.985 9.769 14.932 1.00 93.75 106 VAL A O 1
ATOM 841 N N . TYR A 1 107 ? -6.796 9.663 14.432 1.00 92.75 107 TYR A N 1
ATOM 842 C CA . TYR A 1 107 ? -6.531 8.528 15.312 1.00 92.75 107 TYR A CA 1
ATOM 843 C C . TYR A 1 107 ? -6.592 8.924 16.790 1.00 92.75 107 TYR A C 1
ATOM 845 O O . TYR A 1 107 ? -7.143 8.172 17.591 1.00 92.75 107 TYR A O 1
ATOM 853 N N . GLU A 1 108 ? -6.103 10.105 17.167 1.00 92.75 108 GLU A N 1
ATOM 854 C CA . GLU A 1 108 ? -6.112 10.552 18.562 1.00 92.75 108 GLU A CA 1
ATOM 855 C C . GLU A 1 108 ? -7.547 10.731 19.064 1.00 92.75 108 GLU A C 1
ATOM 857 O O . GLU A 1 108 ? -7.903 10.207 20.117 1.00 92.75 108 GLU A O 1
ATOM 862 N N . SER A 1 109 ? -8.404 11.379 18.272 1.00 92.31 109 SER A N 1
ATOM 863 C CA . SER A 1 109 ? -9.802 11.618 18.641 1.00 92.31 109 SER A CA 1
ATOM 864 C C . SER A 1 109 ? -10.688 10.371 18.558 1.00 92.31 109 SER A C 1
ATOM 866 O O . SER A 1 109 ? -11.577 10.212 19.392 1.00 92.31 109 SER A O 1
ATOM 868 N N . ALA A 1 110 ? -10.459 9.475 17.589 1.00 89.12 110 ALA A N 1
ATOM 869 C CA . ALA A 1 110 ? -11.282 8.276 17.415 1.00 89.12 110 ALA A CA 1
ATOM 870 C C . ALA A 1 110 ? -10.802 7.080 18.255 1.00 89.12 110 ALA A C 1
ATOM 872 O O . ALA A 1 110 ? -11.615 6.295 18.746 1.00 89.12 110 ALA A O 1
ATOM 873 N N . CYS A 1 111 ? -9.487 6.912 18.396 1.00 87.56 111 CYS A N 1
ATOM 874 C CA . CYS A 1 111 ? -8.862 5.719 18.970 1.00 87.56 111 CYS A CA 1
ATOM 875 C C . CYS A 1 111 ? -8.114 5.992 20.284 1.00 87.56 111 CYS A C 1
ATOM 877 O O . CYS A 1 111 ? -7.782 5.032 20.978 1.00 87.56 111 CYS A O 1
ATOM 879 N N . GLY A 1 112 ? -7.837 7.259 20.619 1.00 89.38 112 GLY A N 1
ATOM 880 C CA . GLY A 1 112 ? -7.046 7.648 21.791 1.00 89.38 112 GLY A CA 1
ATOM 881 C C . GLY A 1 112 ? -5.526 7.562 21.598 1.00 89.38 112 GLY A C 1
ATOM 882 O O . GLY A 1 112 ? -4.792 7.629 22.578 1.00 89.38 112 GLY A O 1
ATOM 883 N N . ILE A 1 113 ? -5.037 7.391 20.364 1.00 90.75 113 ILE A N 1
ATOM 884 C CA . ILE A 1 113 ? -3.602 7.295 20.039 1.00 90.75 113 ILE A CA 1
ATOM 885 C C . ILE A 1 113 ? -3.292 8.032 18.740 1.00 90.75 113 ILE A C 1
ATOM 887 O O . ILE A 1 113 ? -4.126 8.046 17.850 1.00 90.75 113 ILE A O 1
ATOM 891 N N . LYS A 1 114 ? -2.096 8.600 18.572 1.00 93.38 114 LYS A N 1
ATOM 892 C CA . LYS A 1 114 ? -1.712 9.233 17.300 1.00 93.38 114 LYS A CA 1
ATOM 893 C C . LYS A 1 114 ? -1.336 8.203 16.237 1.00 93.38 114 LYS A C 1
ATOM 895 O O . LYS A 1 114 ? -0.745 7.167 16.539 1.00 93.38 114 LYS A O 1
ATOM 900 N N . TYR A 1 115 ? -1.600 8.519 14.970 1.00 93.50 115 TYR A N 1
ATOM 901 C CA . TYR A 1 115 ? -1.160 7.706 13.832 1.00 93.50 115 TYR A CA 1
ATOM 902 C C . TYR A 1 115 ? 0.370 7.490 13.842 1.00 93.50 115 TYR A C 1
ATOM 904 O O . TYR A 1 115 ? 0.855 6.383 13.608 1.00 93.50 115 TYR A O 1
ATOM 912 N N . SER A 1 116 ? 1.133 8.518 14.210 1.00 91.88 116 SER A N 1
ATOM 913 C CA . SER A 1 116 ? 2.589 8.485 14.380 1.00 91.88 116 SER A CA 1
ATOM 914 C C . SER A 1 116 ? 3.084 7.555 15.498 1.00 91.88 116 SER A C 1
ATOM 916 O O . SER A 1 116 ? 4.272 7.241 15.530 1.00 91.88 116 SER A O 1
ATOM 918 N N . GLN A 1 117 ? 2.195 7.084 16.379 1.00 91.19 117 GLN A N 1
ATOM 919 C CA . GLN A 1 117 ? 2.502 6.192 17.505 1.00 91.19 117 GLN A CA 1
ATOM 920 C C . GLN A 1 117 ? 2.025 4.747 17.285 1.00 91.19 117 GLN A C 1
ATOM 922 O O . GLN A 1 117 ? 2.245 3.890 18.141 1.00 91.19 117 GLN A O 1
ATOM 927 N N . LEU A 1 118 ? 1.396 4.435 16.144 1.00 87.94 118 LEU A N 1
ATOM 928 C CA . LEU A 1 118 ? 0.882 3.085 15.870 1.00 87.94 118 LEU A CA 1
ATOM 929 C C . LEU A 1 118 ? 1.986 2.017 15.818 1.00 87.94 118 LEU A C 1
ATOM 931 O O . LEU A 1 118 ? 1.706 0.843 16.034 1.00 87.94 118 LEU A O 1
ATOM 935 N N . ASN A 1 119 ? 3.239 2.409 15.576 1.00 85.12 119 ASN A N 1
ATOM 936 C CA . ASN A 1 119 ? 4.399 1.513 15.608 1.00 85.12 119 ASN A CA 1
ATOM 937 C C . ASN A 1 119 ? 4.655 0.901 16.991 1.00 85.12 119 ASN A C 1
ATOM 939 O O . ASN A 1 119 ? 5.181 -0.203 17.068 1.00 85.12 119 ASN A O 1
ATOM 943 N N . VAL A 1 120 ? 4.283 1.589 18.072 1.00 80.25 120 VAL A N 1
ATOM 944 C CA . VAL A 1 120 ? 4.407 1.047 19.432 1.00 80.25 120 VAL A CA 1
ATOM 945 C C . VAL A 1 120 ? 3.454 -0.135 19.612 1.00 80.25 120 VAL A C 1
ATOM 947 O O . VAL A 1 120 ? 3.864 -1.202 20.063 1.00 80.25 120 VAL A O 1
ATOM 950 N N . LEU A 1 121 ? 2.207 0.029 19.170 1.00 77.62 121 LEU A N 1
ATOM 951 C CA . LEU A 1 121 ? 1.184 -1.017 19.244 1.00 77.62 121 LEU A CA 1
ATOM 952 C C . LEU A 1 121 ? 1.451 -2.170 18.284 1.00 77.62 121 LEU A C 1
ATOM 954 O O . LEU A 1 121 ? 1.069 -3.307 18.547 1.00 77.62 121 LEU A O 1
ATOM 958 N N . ASP A 1 122 ? 2.123 -1.880 17.174 1.00 79.94 122 ASP A N 1
ATOM 959 C CA . ASP A 1 122 ? 2.534 -2.894 16.219 1.00 79.94 122 ASP A CA 1
ATOM 960 C C . ASP A 1 122 ? 3.494 -3.925 16.831 1.00 79.94 122 ASP A C 1
ATOM 962 O O . ASP A 1 122 ? 3.342 -5.133 16.632 1.00 79.94 122 ASP A O 1
ATOM 966 N N . VAL A 1 123 ? 4.454 -3.448 17.629 1.00 80.50 123 VAL A N 1
ATOM 967 C CA . VAL A 1 123 ? 5.408 -4.302 18.349 1.00 80.50 123 VAL A CA 1
ATOM 968 C C . VAL A 1 123 ? 4.698 -5.120 19.426 1.00 80.50 123 VAL A C 1
ATOM 970 O O . VAL A 1 123 ? 4.903 -6.332 19.491 1.00 80.50 123 VAL A O 1
ATOM 973 N N . GLU A 1 124 ? 3.837 -4.482 20.226 1.00 77.94 124 GLU A N 1
ATOM 974 C CA . GLU A 1 124 ? 3.049 -5.147 21.275 1.00 77.94 124 GLU A CA 1
ATOM 975 C C . GLU A 1 124 ? 2.191 -6.275 20.687 1.00 77.94 124 GLU A C 1
ATOM 977 O O . GLU A 1 124 ? 2.300 -7.427 21.106 1.00 77.94 124 GLU A O 1
ATOM 982 N N . PHE A 1 125 ? 1.417 -5.980 19.639 1.00 75.88 125 PHE A N 1
ATOM 983 C CA . PHE A 1 125 ? 0.561 -6.974 18.996 1.00 75.88 125 PHE A CA 1
ATOM 984 C C . PHE A 1 125 ? 1.368 -8.090 18.328 1.00 75.88 125 PHE A C 1
ATOM 986 O O . PHE A 1 125 ? 1.001 -9.259 18.431 1.00 75.88 125 PHE A O 1
ATOM 993 N N . SER A 1 126 ? 2.474 -7.760 17.652 1.00 76.94 126 SER A N 1
ATOM 994 C CA . SER A 1 126 ? 3.343 -8.766 17.026 1.00 76.94 126 SER A CA 1
ATOM 995 C C . SER A 1 126 ? 3.907 -9.744 18.056 1.00 76.94 126 SER A C 1
ATOM 997 O O . SER A 1 126 ? 3.950 -10.945 17.786 1.00 76.94 126 SER A O 1
ATOM 999 N N . GLN A 1 127 ? 4.280 -9.253 19.243 1.00 77.44 127 GLN A N 1
ATOM 1000 C CA . GLN A 1 127 ? 4.740 -10.093 20.346 1.00 77.44 127 GLN A CA 1
ATOM 1001 C C . GLN A 1 127 ? 3.616 -10.999 20.861 1.00 77.44 127 GLN A C 1
ATOM 1003 O O . GLN A 1 127 ? 3.789 -12.216 20.886 1.00 77.44 127 GLN A O 1
ATOM 1008 N N . THR A 1 128 ? 2.438 -10.440 21.166 1.00 75.31 128 THR A N 1
ATOM 1009 C CA . THR A 1 128 ? 1.264 -11.222 21.595 1.00 75.31 128 THR A CA 1
ATOM 1010 C C . THR A 1 128 ? 0.904 -12.307 20.582 1.00 75.31 128 THR A C 1
ATOM 1012 O O . THR A 1 128 ? 0.626 -13.449 20.947 1.00 75.31 128 THR A O 1
ATOM 1015 N N . MET A 1 129 ? 0.944 -11.974 19.290 1.00 74.81 129 MET A N 1
ATOM 1016 C CA . MET A 1 129 ? 0.696 -12.933 18.222 1.00 74.81 129 MET A CA 1
ATOM 1017 C C . MET A 1 129 ? 1.762 -14.024 18.170 1.00 74.81 129 MET A C 1
ATOM 1019 O O . MET A 1 129 ? 1.427 -15.186 17.946 1.00 74.81 129 MET A O 1
ATOM 1023 N N . SER A 1 130 ? 3.034 -13.664 18.349 1.00 76.25 130 SER A N 1
ATOM 1024 C CA . SER A 1 130 ? 4.144 -14.618 18.348 1.00 76.25 130 SER A CA 1
ATOM 1025 C C . SER A 1 130 ? 4.007 -15.612 19.496 1.00 76.25 130 SER A C 1
ATOM 1027 O O . SER A 1 130 ? 4.149 -16.816 19.283 1.00 76.25 130 SER A O 1
ATOM 1029 N N . ASP A 1 131 ? 3.650 -15.131 20.685 1.00 76.62 131 ASP A N 1
ATOM 1030 C CA . ASP A 1 131 ? 3.418 -15.971 21.859 1.00 76.62 131 ASP A CA 1
ATOM 1031 C C . ASP A 1 131 ? 2.213 -16.893 21.647 1.00 76.62 131 ASP A C 1
ATOM 1033 O O . ASP A 1 131 ? 2.308 -18.098 21.889 1.00 76.62 131 ASP A O 1
ATOM 1037 N N . PHE A 1 132 ? 1.112 -16.374 21.093 1.00 75.56 132 PHE A N 1
ATOM 1038 C CA . PHE A 1 132 ? -0.049 -17.186 20.718 1.00 75.56 132 PHE A CA 1
ATOM 1039 C C . PHE A 1 132 ? 0.312 -18.281 19.701 1.00 75.56 132 PHE A C 1
ATOM 1041 O O . PHE A 1 132 ? -0.100 -19.433 19.850 1.00 75.56 132 PHE A O 1
ATOM 1048 N N . LEU A 1 133 ? 1.104 -17.948 18.676 1.00 74.00 133 LEU A N 1
ATOM 1049 C CA . LEU A 1 133 ? 1.498 -18.905 17.642 1.00 74.00 133 LEU A CA 1
ATOM 1050 C C . LEU A 1 133 ? 2.574 -19.896 18.104 1.00 74.00 133 LEU A C 1
ATOM 1052 O O . LEU A 1 133 ? 2.675 -20.971 17.516 1.00 74.00 133 LEU A O 1
ATOM 1056 N N . SER A 1 134 ? 3.322 -19.598 19.170 1.00 75.31 134 SER A N 1
ATOM 1057 C CA . SER A 1 134 ? 4.328 -20.512 19.736 1.00 75.31 134 SER A CA 1
ATOM 1058 C C . SER A 1 134 ? 3.737 -21.847 20.214 1.00 75.31 134 SER A C 1
ATOM 1060 O O . SER A 1 134 ? 4.433 -22.862 20.250 1.00 75.31 134 SER A O 1
ATOM 1062 N N . GLY A 1 135 ? 2.434 -21.871 20.526 1.00 72.25 135 GLY A N 1
ATOM 1063 C CA . GLY A 1 135 ? 1.697 -23.088 20.871 1.00 72.25 135 GLY A CA 1
ATOM 1064 C C . GLY A 1 135 ? 1.442 -24.032 19.688 1.00 72.25 135 GLY A C 1
ATOM 1065 O O . GLY A 1 135 ? 1.050 -25.182 19.895 1.00 72.25 135 GLY A O 1
ATOM 1066 N N . TYR A 1 136 ? 1.677 -23.581 18.454 1.00 71.62 136 TYR A N 1
ATOM 1067 C CA . TYR A 1 136 ? 1.501 -24.369 17.238 1.00 71.62 136 TYR A CA 1
ATOM 1068 C C . TYR A 1 136 ? 2.855 -24.950 16.805 1.00 71.62 136 TYR A C 1
ATOM 1070 O O . TYR A 1 136 ? 3.869 -24.261 16.788 1.00 71.62 136 TYR A O 1
ATOM 1078 N N . LYS A 1 137 ? 2.893 -26.243 16.454 1.00 66.06 137 LYS A N 1
ATOM 1079 C CA . LYS A 1 137 ? 4.142 -26.964 16.118 1.00 66.06 137 LYS A CA 1
ATOM 1080 C C . LYS A 1 137 ? 4.675 -26.647 14.714 1.00 66.06 137 LYS A C 1
ATOM 1082 O O . LYS A 1 137 ? 5.677 -27.223 14.296 1.00 66.06 137 LYS A O 1
ATOM 1087 N N . GLU A 1 138 ? 3.975 -25.812 13.958 1.00 72.94 138 GLU A N 1
ATOM 1088 C CA . GLU A 1 138 ? 4.288 -25.474 12.575 1.00 72.94 138 GLU A CA 1
ATOM 1089 C C . GLU A 1 138 ? 5.049 -24.146 12.422 1.00 72.94 138 GLU A C 1
ATOM 1091 O O . GLU A 1 138 ? 5.002 -23.269 13.279 1.00 72.94 138 GLU A O 1
ATOM 1096 N N . ASN A 1 139 ? 5.711 -23.976 11.271 1.00 76.38 139 ASN A N 1
ATOM 1097 C CA . ASN A 1 139 ? 6.513 -22.797 10.930 1.00 76.38 139 ASN A CA 1
ATOM 1098 C C . ASN A 1 139 ? 5.640 -21.592 10.532 1.00 76.38 139 ASN A C 1
ATOM 1100 O O . ASN A 1 139 ? 5.592 -21.186 9.362 1.00 76.38 139 ASN A O 1
ATOM 1104 N N . TRP A 1 140 ? 4.932 -21.016 11.499 1.00 76.44 140 TRP A N 1
ATOM 1105 C CA . TRP A 1 140 ? 4.199 -19.769 11.305 1.00 76.44 140 TRP A CA 1
ATOM 1106 C C . TRP A 1 140 ? 5.128 -18.558 11.349 1.00 76.44 140 TRP A C 1
ATOM 1108 O O . TRP A 1 140 ? 6.044 -18.476 12.162 1.00 76.44 140 TRP A O 1
ATOM 1118 N N . LYS A 1 141 ? 4.861 -17.593 10.474 1.00 77.31 141 LYS A N 1
ATOM 1119 C CA . LYS A 1 141 ? 5.498 -16.278 10.462 1.00 77.31 141 LYS A CA 1
ATOM 1120 C C . LYS A 1 141 ? 4.434 -15.207 10.621 1.00 77.31 141 LYS A C 1
ATOM 1122 O O . LYS A 1 141 ? 3.354 -15.314 10.037 1.00 77.31 141 LYS A O 1
ATOM 1127 N N . ILE A 1 142 ? 4.754 -14.177 11.391 1.00 76.38 142 ILE A N 1
ATOM 1128 C CA . ILE A 1 142 ? 3.904 -13.003 11.563 1.00 76.38 142 ILE A CA 1
ATOM 1129 C C . ILE A 1 142 ? 4.594 -11.830 10.902 1.00 76.38 142 ILE A C 1
ATOM 1131 O O . ILE A 1 142 ? 5.787 -11.600 11.087 1.00 76.38 142 ILE A O 1
ATOM 1135 N N . TYR A 1 143 ? 3.811 -11.091 10.135 1.00 77.62 143 TYR A N 1
ATOM 1136 C CA . TYR A 1 143 ? 4.232 -9.849 9.526 1.00 77.62 143 TYR A CA 1
ATOM 1137 C C . TYR A 1 143 ? 3.216 -8.791 9.855 1.00 77.62 143 TYR A C 1
ATOM 1139 O O . TYR A 1 143 ? 2.016 -9.007 9.679 1.00 77.62 143 TYR A O 1
ATOM 1147 N N . SER A 1 144 ? 3.694 -7.637 10.266 1.00 78.50 144 SER A N 1
ATOM 1148 C CA . SER A 1 144 ? 2.862 -6.472 10.421 1.00 78.50 144 SER A CA 1
ATOM 1149 C C . SER A 1 144 ? 3.112 -5.454 9.323 1.00 78.50 144 SER A C 1
ATOM 1151 O O . SER A 1 144 ? 4.133 -5.465 8.630 1.00 78.50 144 SER A O 1
ATOM 1153 N N . ARG A 1 145 ? 2.138 -4.568 9.137 1.00 80.12 145 ARG A N 1
ATOM 1154 C CA . ARG A 1 145 ? 2.260 -3.419 8.256 1.00 80.12 145 ARG A CA 1
ATOM 1155 C C . ARG A 1 145 ? 1.396 -2.283 8.765 1.00 80.12 145 ARG A C 1
ATOM 1157 O O . ARG A 1 145 ? 0.170 -2.398 8.784 1.00 80.12 145 ARG A O 1
ATOM 1164 N N . ILE A 1 146 ? 2.032 -1.142 8.997 1.00 86.69 146 ILE A N 1
ATOM 1165 C CA . ILE A 1 146 ? 1.343 0.143 9.083 1.00 86.69 146 ILE A CA 1
ATOM 1166 C C . ILE A 1 146 ? 1.273 0.743 7.684 1.00 86.69 146 ILE A C 1
ATOM 1168 O O . ILE A 1 146 ? 2.263 0.828 6.953 1.00 86.69 146 ILE A O 1
ATOM 1172 N N . LYS A 1 147 ? 0.071 1.126 7.272 1.00 87.19 147 LYS A N 1
ATOM 1173 C CA . LYS A 1 147 ? -0.167 1.740 5.975 1.00 87.19 147 LYS A CA 1
ATOM 1174 C C . LYS A 1 147 ? 0.437 3.140 5.941 1.00 87.19 147 LYS A C 1
ATOM 1176 O O . LYS A 1 147 ? 0.136 3.949 6.803 1.00 87.19 147 LYS A O 1
ATOM 1181 N N . THR A 1 148 ? 1.208 3.435 4.896 1.00 90.12 148 THR A N 1
ATOM 1182 C CA . THR A 1 148 ? 1.820 4.754 4.694 1.00 90.12 148 THR A CA 1
ATOM 1183 C C . THR A 1 148 ? 0.779 5.859 4.498 1.00 90.12 148 THR A C 1
ATOM 1185 O O . THR A 1 148 ? -0.317 5.612 3.982 1.00 90.12 148 THR A O 1
ATOM 1188 N N . ALA A 1 149 ? 1.140 7.100 4.836 1.00 92.06 149 ALA A N 1
ATOM 1189 C CA . ALA A 1 149 ? 0.259 8.258 4.691 1.00 92.06 149 ALA A CA 1
ATOM 1190 C C . ALA A 1 149 ? -0.199 8.435 3.233 1.00 92.06 149 ALA A C 1
ATOM 1192 O O . ALA A 1 149 ? -1.388 8.579 2.965 1.00 92.06 149 ALA A O 1
ATOM 1193 N N . SER A 1 150 ? 0.717 8.310 2.273 1.00 90.25 150 SER A N 1
ATOM 1194 C CA . SER A 1 150 ? 0.414 8.299 0.832 1.00 90.25 150 SER A CA 1
ATOM 1195 C C . SER A 1 150 ? -0.627 7.245 0.426 1.00 90.25 150 SER A C 1
ATOM 1197 O O . SER A 1 150 ? -1.542 7.524 -0.354 1.00 90.25 150 SER A O 1
ATOM 1199 N N . SER A 1 151 ? -0.539 6.034 0.982 1.00 88.31 151 SER A N 1
ATOM 1200 C CA . SER A 1 151 ? -1.508 4.962 0.728 1.00 88.31 151 SER A CA 1
ATOM 1201 C C . SER A 1 151 ? -2.869 5.243 1.371 1.00 88.31 151 SER A C 1
ATOM 1203 O O . SER A 1 151 ? -3.903 4.872 0.809 1.00 88.31 151 SER A O 1
ATOM 1205 N N . ILE A 1 152 ? -2.890 5.892 2.540 1.00 92.31 152 ILE A N 1
ATOM 1206 C CA . ILE A 1 152 ? -4.124 6.361 3.185 1.00 92.31 152 ILE A CA 1
ATOM 1207 C C . ILE A 1 152 ? -4.769 7.456 2.333 1.00 92.31 152 ILE A C 1
ATOM 1209 O O . ILE A 1 152 ? -5.942 7.326 1.995 1.00 92.31 152 ILE A O 1
ATOM 1213 N N . LEU A 1 153 ? -4.003 8.463 1.901 1.00 92.69 153 LEU A N 1
ATOM 1214 C CA . LEU A 1 153 ? -4.470 9.537 1.021 1.00 92.69 153 LEU A CA 1
ATOM 1215 C C . LEU A 1 153 ? -5.116 8.978 -0.252 1.00 92.69 153 LEU A C 1
ATOM 1217 O O . LEU A 1 153 ? -6.253 9.318 -0.571 1.00 92.69 153 LEU A O 1
ATOM 1221 N N . SER A 1 154 ? -4.432 8.053 -0.929 1.00 88.62 154 SER A N 1
ATOM 1222 C CA . SER A 1 154 ? -4.942 7.395 -2.142 1.00 88.62 154 SER A CA 1
ATOM 1223 C C . SER A 1 154 ? -6.264 6.662 -1.877 1.00 88.62 154 SER A C 1
ATOM 1225 O O . SER A 1 154 ? -7.191 6.696 -2.688 1.00 88.62 154 SER A O 1
ATOM 1227 N N . LYS A 1 155 ? -6.389 6.016 -0.709 1.00 88.06 155 LYS A N 1
ATOM 1228 C CA . LYS A 1 155 ? -7.612 5.309 -0.309 1.00 88.06 155 LYS A CA 1
ATOM 1229 C C . LYS A 1 155 ? -8.761 6.273 -0.004 1.00 88.06 155 LYS A C 1
ATOM 1231 O O . LYS A 1 155 ? -9.875 6.004 -0.448 1.00 88.06 155 LYS A O 1
ATOM 1236 N N . LEU A 1 156 ? -8.503 7.368 0.711 1.00 91.44 156 LEU A N 1
ATOM 1237 C CA . LEU A 1 156 ? -9.497 8.410 0.993 1.00 91.44 156 LEU A CA 1
ATOM 1238 C C . LEU A 1 156 ? -9.973 9.081 -0.302 1.00 91.44 156 LEU A C 1
ATOM 1240 O O . LEU A 1 156 ? -11.177 9.176 -0.530 1.00 91.44 156 LEU A O 1
ATOM 1244 N N . ALA A 1 157 ? -9.052 9.424 -1.207 1.00 90.19 157 ALA A N 1
ATOM 1245 C CA . ALA A 1 157 ? -9.383 9.979 -2.517 1.00 90.19 157 ALA A CA 1
ATOM 1246 C C . ALA A 1 157 ? -10.234 9.017 -3.366 1.00 90.19 157 ALA A C 1
ATOM 1248 O O . ALA A 1 157 ? -11.142 9.444 -4.079 1.00 90.19 157 ALA A O 1
ATOM 1249 N N . ALA A 1 158 ? -9.998 7.704 -3.275 1.00 86.88 158 ALA A N 1
ATOM 1250 C CA . ALA A 1 158 ? -10.819 6.715 -3.971 1.00 86.88 158 ALA A CA 1
ATOM 1251 C C . ALA A 1 158 ? -12.267 6.661 -3.445 1.00 86.88 158 ALA A C 1
ATOM 1253 O O . ALA A 1 158 ? -13.183 6.459 -4.241 1.00 86.88 158 ALA A O 1
ATOM 1254 N N . PHE A 1 159 ? -12.489 6.854 -2.140 1.00 87.62 159 PHE A N 1
ATOM 1255 C CA . PHE A 1 159 ? -13.841 7.005 -1.588 1.00 87.62 159 PHE A CA 1
ATOM 1256 C C . PHE A 1 159 ? -14.470 8.347 -1.986 1.00 87.62 159 PHE A C 1
ATOM 1258 O O . PHE A 1 159 ? -15.624 8.372 -2.405 1.00 87.62 159 PHE A O 1
ATOM 1265 N N . HIS A 1 160 ? -13.700 9.439 -1.936 1.00 88.06 160 HIS A N 1
ATOM 1266 C CA . HIS A 1 160 ? -14.150 10.774 -2.345 1.00 88.06 160 HIS A CA 1
ATOM 1267 C C . HIS A 1 160 ? -14.608 10.811 -3.811 1.00 88.06 160 HIS A C 1
ATOM 1269 O O . HIS A 1 160 ? -15.640 11.378 -4.143 1.00 88.06 160 HIS A O 1
ATOM 1275 N N . THR A 1 161 ? -13.867 10.150 -4.701 1.00 85.81 161 THR A N 1
ATOM 1276 C CA . THR A 1 161 ? -14.166 10.101 -6.144 1.00 85.81 161 THR A CA 1
ATOM 1277 C C . THR A 1 161 ? -15.167 9.009 -6.534 1.00 85.81 161 THR A C 1
ATOM 1279 O O . THR A 1 161 ? -15.415 8.802 -7.720 1.00 85.81 161 THR A O 1
ATOM 1282 N N . GLY A 1 162 ? -15.697 8.243 -5.574 1.00 82.88 162 GLY A N 1
ATOM 1283 C CA . GLY A 1 162 ? -16.600 7.119 -5.844 1.00 82.88 162 GLY A CA 1
ATOM 1284 C C . GLY A 1 162 ? -15.950 5.916 -6.546 1.00 82.88 162 GLY A C 1
ATOM 1285 O O . GLY A 1 162 ? -16.632 4.931 -6.833 1.00 82.88 162 GLY A O 1
ATOM 1286 N N . LYS A 1 163 ? -14.628 5.937 -6.787 1.00 82.06 163 LYS A N 1
ATOM 1287 C CA . LYS A 1 163 ? -13.858 4.794 -7.320 1.00 82.06 163 LYS A CA 1
ATOM 1288 C C . LYS A 1 163 ? -13.854 3.598 -6.358 1.00 82.06 163 LYS A C 1
ATOM 1290 O O . LYS A 1 163 ? -13.586 2.470 -6.774 1.00 82.06 163 LYS A O 1
ATOM 1295 N N . LYS A 1 164 ? -14.135 3.828 -5.072 1.00 77.69 164 LYS A N 1
ATOM 1296 C CA . LYS A 1 164 ? -14.269 2.803 -4.035 1.00 77.69 164 LYS A CA 1
ATOM 1297 C C . LYS A 1 164 ? -15.596 2.961 -3.302 1.00 77.69 164 LYS A C 1
ATOM 1299 O O . LYS A 1 164 ? -15.954 4.061 -2.903 1.00 77.69 164 LYS A O 1
ATOM 1304 N N . LYS A 1 165 ? -16.284 1.840 -3.091 1.00 69.75 165 LYS A N 1
ATOM 1305 C CA . LYS A 1 165 ? -17.500 1.756 -2.276 1.00 69.75 165 LYS A CA 1
ATOM 1306 C C . LYS A 1 165 ? -17.195 1.101 -0.926 1.00 69.75 165 LYS A C 1
ATOM 1308 O O . LYS A 1 165 ? -16.250 0.300 -0.857 1.00 69.75 165 LYS A O 1
ATOM 1313 N N . PRO A 1 166 ? -17.954 1.411 0.138 1.00 64.19 166 PRO A N 1
ATOM 1314 C CA . PRO A 1 166 ? -17.901 0.639 1.371 1.00 64.19 166 PRO A CA 1
ATOM 1315 C C . PRO A 1 166 ? -18.113 -0.845 1.079 1.00 64.19 166 PRO A C 1
ATOM 1317 O O . PRO A 1 166 ? -18.946 -1.227 0.255 1.00 64.19 166 PRO A O 1
ATOM 1320 N N . LYS A 1 167 ? -17.347 -1.703 1.758 1.00 58.41 167 LYS A N 1
ATOM 1321 C CA . LYS A 1 167 ? -17.660 -3.132 1.778 1.00 58.41 167 LYS A CA 1
ATOM 1322 C C . LYS A 1 167 ? -18.945 -3.279 2.598 1.00 58.41 167 LYS A C 1
ATOM 1324 O O . LYS A 1 167 ? -18.915 -3.017 3.796 1.00 58.41 167 LYS A O 1
ATOM 1329 N N . ALA A 1 168 ? -20.052 -3.660 1.962 1.00 47.50 168 ALA A N 1
ATOM 1330 C CA . ALA A 1 168 ? -21.284 -3.983 2.674 1.00 47.50 168 ALA A CA 1
ATOM 1331 C C . ALA A 1 168 ? -21.000 -5.131 3.657 1.00 47.50 168 ALA A C 1
ATOM 1333 O O . ALA A 1 168 ? -20.545 -6.196 3.241 1.00 47.50 168 ALA A O 1
ATOM 1334 N N . GLN A 1 169 ? -21.219 -4.904 4.952 1.00 49.97 169 GLN A N 1
ATOM 1335 C CA . GLN A 1 169 ? -21.267 -5.970 5.948 1.00 49.97 169 GLN A CA 1
ATOM 1336 C C . GLN A 1 169 ? -22.718 -6.135 6.388 1.00 49.97 169 GLN A C 1
ATOM 1338 O O . GLN A 1 169 ? -23.396 -5.150 6.671 1.00 49.97 169 GLN A O 1
ATOM 1343 N N . GLU A 1 170 ? -23.188 -7.379 6.447 1.00 44.91 170 GLU A N 1
ATOM 1344 C CA . GLU A 1 170 ? -24.593 -7.732 6.693 1.00 44.91 170 GLU A CA 1
ATOM 1345 C C . GLU A 1 170 ? -25.134 -7.239 8.049 1.00 44.91 170 GLU A C 1
ATOM 1347 O O . GLU A 1 170 ? -26.346 -7.193 8.230 1.00 44.91 170 GLU A O 1
ATOM 1352 N N . ASN A 1 171 ? -24.268 -6.795 8.973 1.00 46.59 171 ASN A N 1
ATOM 1353 C CA . ASN A 1 171 ? -24.648 -6.515 10.361 1.00 46.59 171 ASN A CA 1
ATOM 1354 C C . ASN A 1 171 ? -24.387 -5.082 10.865 1.00 46.59 171 ASN A C 1
ATOM 1356 O O . ASN A 1 171 ? -24.750 -4.788 11.999 1.00 46.59 171 ASN A O 1
ATOM 1360 N N . TYR A 1 172 ? -23.831 -4.167 10.058 1.00 49.78 172 TYR A N 1
ATOM 1361 C CA . TYR A 1 172 ? -23.720 -2.741 10.417 1.00 49.78 172 TYR A CA 1
ATOM 1362 C C . TYR A 1 172 ? -23.786 -1.837 9.175 1.00 49.78 172 TYR A C 1
ATOM 1364 O O . TYR A 1 172 ? -23.056 -2.019 8.202 1.00 49.78 172 TYR A O 1
ATOM 1372 N N . LYS A 1 173 ? -24.674 -0.836 9.224 1.00 61.19 173 LYS A N 1
ATOM 1373 C CA . LYS A 1 173 ? -24.937 0.130 8.149 1.00 61.19 173 LYS A CA 1
ATOM 1374 C C . LYS A 1 173 ? -24.063 1.380 8.316 1.00 61.19 173 LYS A C 1
ATOM 1376 O O . LYS A 1 173 ? -24.562 2.388 8.795 1.00 61.19 173 LYS A O 1
ATOM 1381 N N . VAL A 1 174 ? -22.789 1.338 7.922 1.00 69.75 174 VAL A N 1
ATOM 1382 C CA . VAL A 1 174 ? -22.114 2.594 7.540 1.00 69.75 174 VAL A CA 1
ATOM 1383 C C . VAL A 1 174 ? -22.585 2.924 6.134 1.00 69.75 174 VAL A C 1
ATOM 1385 O O . VAL A 1 174 ? -22.317 2.186 5.183 1.00 69.75 174 VAL A O 1
ATOM 1388 N N . SER A 1 175 ? -23.378 3.982 6.034 1.00 79.31 175 SER A N 1
ATOM 1389 C CA . SER A 1 175 ? -23.942 4.451 4.777 1.00 79.31 175 SER A CA 1
ATOM 1390 C C . SER A 1 175 ? -22.896 5.211 3.961 1.00 79.31 175 SER A C 1
ATOM 1392 O O . SER A 1 175 ? -21.907 5.720 4.495 1.00 79.31 175 SER A O 1
ATOM 1394 N N . ASP A 1 176 ? -23.135 5.348 2.655 1.00 81.75 176 ASP A N 1
ATOM 1395 C CA . ASP A 1 176 ? -22.325 6.243 1.825 1.00 81.75 176 ASP A CA 1
ATOM 1396 C C . ASP A 1 176 ? -22.351 7.678 2.383 1.00 81.75 176 ASP A C 1
ATOM 1398 O O . ASP A 1 176 ? -21.325 8.352 2.361 1.00 81.75 176 ASP A O 1
ATOM 1402 N N . SER A 1 177 ? -23.476 8.128 2.959 1.00 86.69 177 SER A N 1
ATOM 1403 C CA . SER A 1 177 ? -23.575 9.440 3.614 1.00 86.69 177 SER A CA 1
ATOM 1404 C C . SER A 1 177 ? -22.647 9.593 4.816 1.00 86.69 177 SER A C 1
ATOM 1406 O O . SER A 1 177 ? -22.052 10.656 4.962 1.00 86.69 177 SER A O 1
ATOM 1408 N N . ASP A 1 178 ? -22.457 8.553 5.631 1.00 87.00 178 ASP A N 1
ATOM 1409 C CA . ASP A 1 178 ? -21.538 8.611 6.778 1.00 87.00 178 ASP A CA 1
ATOM 1410 C C . ASP A 1 178 ? -20.084 8.748 6.306 1.00 87.00 178 ASP A C 1
ATOM 1412 O O . ASP A 1 178 ? -19.299 9.515 6.864 1.00 87.00 178 ASP A O 1
ATOM 1416 N N . ILE A 1 179 ? -19.732 8.054 5.218 1.00 86.69 179 ILE A N 1
ATOM 1417 C CA . ILE A 1 179 ? -18.411 8.169 4.588 1.00 86.69 179 ILE A CA 1
ATOM 1418 C C . ILE A 1 179 ? -18.211 9.565 4.005 1.00 86.69 179 ILE A C 1
ATOM 1420 O O . ILE A 1 179 ? -17.156 10.163 4.211 1.00 86.69 179 ILE A O 1
ATOM 1424 N N . GLN A 1 180 ? -19.203 10.103 3.294 1.00 88.81 180 GLN A N 1
ATOM 1425 C CA . GLN A 1 180 ? -19.104 11.455 2.745 1.00 88.81 180 GLN A CA 1
ATOM 1426 C C . GLN A 1 180 ? -19.037 12.514 3.851 1.00 88.81 180 GLN A C 1
ATOM 1428 O O . GLN A 1 180 ? -18.257 13.456 3.733 1.00 88.81 180 GLN A O 1
ATOM 1433 N N . ALA A 1 181 ? -19.770 12.339 4.955 1.00 91.00 181 ALA A N 1
ATOM 1434 C CA . ALA A 1 181 ? -19.683 13.216 6.121 1.00 91.00 181 ALA A CA 1
ATOM 1435 C C . ALA A 1 181 ? -18.277 13.192 6.741 1.00 91.00 181 ALA A C 1
ATOM 1437 O O . ALA A 1 181 ? -17.698 14.254 6.980 1.00 91.00 181 ALA A O 1
ATOM 1438 N N . PHE A 1 182 ? -17.689 12.001 6.911 1.00 92.50 182 PHE A N 1
ATOM 1439 C CA . PHE A 1 182 ? -16.304 11.847 7.363 1.00 92.50 182 PHE A CA 1
ATOM 1440 C C . PHE A 1 182 ? -15.316 12.553 6.427 1.00 92.50 182 PHE A C 1
ATOM 1442 O O . PHE A 1 182 ? -14.466 13.311 6.887 1.00 92.50 182 PHE A O 1
ATOM 1449 N N . LEU A 1 183 ? -15.424 12.336 5.112 1.00 92.44 183 LEU A N 1
ATOM 1450 C CA . LEU A 1 183 ? -14.515 12.937 4.131 1.00 92.44 183 LEU A CA 1
ATOM 1451 C C . LEU A 1 183 ? -14.654 14.461 4.080 1.00 92.44 183 LEU A C 1
ATOM 1453 O O . LEU A 1 183 ? -13.647 15.159 3.996 1.00 92.44 183 LEU A O 1
ATOM 1457 N N . HIS A 1 184 ? -15.878 14.981 4.185 1.00 91.88 184 HIS A N 1
ATOM 1458 C CA . HIS A 1 184 ? -16.136 16.416 4.249 1.00 91.88 184 HIS A CA 1
ATOM 1459 C C . HIS A 1 184 ? -15.551 17.041 5.524 1.00 91.88 184 HIS A C 1
ATOM 1461 O O . HIS A 1 184 ? -14.899 18.087 5.463 1.00 91.88 184 HIS A O 1
ATOM 1467 N N . GLN A 1 185 ? -15.727 16.385 6.678 1.00 92.94 185 GLN A N 1
ATOM 1468 C CA . GLN A 1 185 ? -15.080 16.787 7.927 1.00 92.94 185 GLN A CA 1
ATOM 1469 C C . GLN A 1 185 ? -13.553 16.794 7.777 1.00 92.94 185 GLN A C 1
ATOM 1471 O O . GLN A 1 185 ? -12.933 17.807 8.103 1.00 92.94 185 GLN A O 1
ATOM 1476 N N . PHE A 1 186 ? -12.981 15.732 7.202 1.00 93.44 186 PHE A N 1
ATOM 1477 C CA . PHE A 1 186 ? -11.549 15.610 6.925 1.00 93.44 186 PHE A CA 1
ATOM 1478 C C . PHE A 1 186 ? -11.027 16.750 6.057 1.00 93.44 186 PHE A C 1
ATOM 1480 O O . PHE A 1 186 ? -10.064 17.418 6.427 1.00 93.44 186 PHE A O 1
ATOM 1487 N N . SER A 1 187 ? -11.679 17.032 4.927 1.00 92.38 187 SER A N 1
ATOM 1488 C CA . SER A 1 187 ? -11.292 18.139 4.048 1.00 92.38 187 SER A CA 1
ATOM 1489 C C . SER A 1 187 ? -11.343 19.488 4.756 1.00 92.38 187 SER A C 1
ATOM 1491 O O . SER A 1 187 ? -10.406 20.276 4.629 1.00 92.38 187 SER A O 1
ATOM 1493 N N . ARG A 1 188 ? -12.411 19.755 5.519 1.00 91.69 188 ARG A N 1
ATOM 1494 C CA . ARG A 1 188 ? -12.568 21.018 6.249 1.00 91.69 188 ARG A CA 1
ATOM 1495 C C . ARG A 1 188 ? -11.473 21.193 7.298 1.00 91.69 188 ARG A C 1
ATOM 1497 O O . ARG A 1 188 ? -10.858 22.253 7.345 1.00 91.69 188 ARG A O 1
ATOM 1504 N N . GLN A 1 189 ? -11.213 20.173 8.116 1.00 92.56 189 GLN A N 1
ATOM 1505 C CA . GLN A 1 189 ? -10.189 20.246 9.161 1.00 92.56 189 GLN A CA 1
ATOM 1506 C C . GLN A 1 189 ? -8.782 20.352 8.569 1.00 92.56 189 GLN A C 1
ATOM 1508 O O . GLN A 1 189 ? -8.014 21.223 8.977 1.00 92.56 189 GLN A O 1
ATOM 1513 N N . PHE A 1 190 ? -8.476 19.570 7.531 1.00 92.69 190 PHE A N 1
ATOM 1514 C CA . PHE A 1 190 ? -7.225 19.694 6.785 1.00 92.69 190 PHE A CA 1
ATOM 1515 C C . PHE A 1 190 ? -7.019 21.119 6.244 1.00 92.69 190 PHE A C 1
ATOM 1517 O O . PHE A 1 190 ? -5.944 21.698 6.408 1.00 92.69 190 PHE A O 1
ATOM 1524 N N . GLN A 1 191 ? -8.055 21.721 5.649 1.00 91.12 191 GLN A N 1
ATOM 1525 C CA . GLN A 1 191 ? -7.987 23.093 5.147 1.00 91.12 191 GLN A CA 1
ATOM 1526 C C . GLN A 1 191 ? -7.793 24.114 6.278 1.00 91.12 191 GLN A C 1
ATOM 1528 O O . GLN A 1 191 ? -7.023 25.062 6.118 1.00 91.12 191 GLN A O 1
ATOM 1533 N N . SER A 1 192 ? -8.433 23.907 7.433 1.00 90.88 192 SER A N 1
ATOM 1534 C CA . SER A 1 192 ? -8.183 24.709 8.635 1.00 90.88 192 SER A CA 1
ATOM 1535 C C . SER A 1 192 ? -6.718 24.629 9.072 1.00 90.88 192 SER A C 1
ATOM 1537 O O . SER A 1 192 ? -6.125 25.680 9.317 1.00 90.88 192 SER A O 1
ATOM 1539 N N . ARG A 1 193 ? -6.092 23.438 9.080 1.00 89.44 193 ARG A N 1
ATOM 1540 C CA . ARG A 1 193 ? -4.649 23.302 9.388 1.00 89.44 193 ARG A CA 1
ATOM 1541 C C . ARG A 1 193 ? -3.772 24.037 8.393 1.00 89.44 193 ARG A C 1
ATOM 1543 O O . ARG A 1 193 ? -2.874 24.767 8.800 1.00 89.44 193 ARG A O 1
ATOM 1550 N N . MET A 1 194 ? -4.062 23.889 7.101 1.00 90.12 194 MET A N 1
ATOM 1551 C CA . MET A 1 194 ? -3.339 24.598 6.041 1.00 90.12 194 MET A CA 1
ATOM 1552 C C . MET A 1 194 ? -3.401 26.122 6.225 1.00 90.12 194 MET A C 1
ATOM 1554 O O . MET A 1 194 ? -2.452 26.816 5.870 1.00 90.12 194 MET A O 1
ATOM 1558 N N . ASN A 1 195 ? -4.480 26.630 6.827 1.00 90.50 195 ASN A N 1
ATOM 1559 C CA . ASN A 1 195 ? -4.673 28.041 7.159 1.00 90.50 195 ASN A CA 1
ATOM 1560 C C . ASN A 1 195 ? -4.180 28.423 8.574 1.00 90.50 195 ASN A C 1
ATOM 1562 O O . ASN A 1 195 ? -4.400 29.552 9.008 1.00 90.50 195 ASN A O 1
ATOM 1566 N N . GLY A 1 196 ? -3.559 27.503 9.321 1.00 88.06 196 GLY A N 1
ATOM 1567 C CA . GLY A 1 196 ? -3.078 27.736 10.689 1.00 88.06 196 GLY A CA 1
ATOM 1568 C C . GLY A 1 196 ? -4.182 27.877 11.745 1.00 88.06 196 GLY A C 1
ATOM 1569 O O . GLY A 1 196 ? -3.935 28.417 12.820 1.00 88.06 196 GLY A O 1
ATOM 1570 N N . SER A 1 197 ? -5.402 27.431 11.445 1.00 87.38 197 SER A N 1
ATOM 1571 C CA . SER A 1 197 ? -6.550 27.504 12.354 1.00 87.38 197 SER A CA 1
ATOM 1572 C C . SER A 1 197 ? -6.645 26.264 13.255 1.00 87.38 197 SER A C 1
ATOM 1574 O O . SER A 1 197 ? -6.282 25.166 12.824 1.00 87.38 197 SER A O 1
ATOM 1576 N N . PRO A 1 198 ? -7.147 26.412 14.497 1.00 79.44 198 PRO A N 1
ATOM 1577 C CA . PRO A 1 198 ? -7.314 25.295 15.416 1.00 79.44 198 PRO A CA 1
ATOM 1578 C C . PRO A 1 198 ? -8.385 24.318 14.929 1.00 79.44 198 PRO A C 1
ATOM 1580 O O . PRO A 1 198 ? -9.280 24.659 14.153 1.00 79.44 198 PRO A O 1
ATOM 1583 N N . ILE A 1 199 ? -8.292 23.095 15.437 1.00 81.88 199 ILE A N 1
ATOM 1584 C CA . ILE A 1 199 ? -9.235 22.016 15.177 1.00 81.88 199 ILE A CA 1
ATOM 1585 C C . ILE A 1 199 ? -9.987 21.671 16.452 1.00 81.88 199 ILE A C 1
ATOM 1587 O O . ILE A 1 199 ? -9.406 21.682 17.534 1.00 81.88 199 ILE A O 1
ATOM 1591 N N . SER A 1 200 ? -11.274 21.361 16.309 1.00 78.38 200 SER A N 1
ATOM 1592 C CA . SER A 1 200 ? -12.169 21.094 17.436 1.00 78.38 200 SER A CA 1
ATOM 1593 C C . SER A 1 200 ? -12.935 19.780 17.342 1.00 78.38 200 SER A C 1
ATOM 1595 O O . SER A 1 200 ? -13.312 19.238 18.376 1.00 78.38 200 SER A O 1
ATOM 1597 N N . ASP A 1 201 ? -13.192 19.265 16.136 1.00 87.62 201 ASP A N 1
ATOM 1598 C CA . ASP A 1 201 ? -14.256 18.273 15.974 1.00 87.62 201 ASP A CA 1
ATOM 1599 C C . ASP A 1 201 ? -13.679 16.844 15.964 1.00 87.62 201 ASP A C 1
ATOM 1601 O O . ASP A 1 201 ? -12.839 16.534 15.108 1.00 87.62 201 ASP A O 1
ATOM 1605 N N . PRO A 1 202 ? -14.100 15.966 16.896 1.00 91.12 202 PRO A N 1
ATOM 1606 C CA . PRO A 1 202 ? -13.604 14.596 16.973 1.00 91.12 202 PRO A CA 1
ATOM 1607 C C . PRO A 1 202 ? -14.130 13.739 15.815 1.00 91.12 202 PRO A C 1
ATOM 1609 O O . PRO A 1 202 ? -15.188 14.018 15.243 1.00 91.12 202 PRO A O 1
ATOM 1612 N N . TYR A 1 203 ? -13.401 12.675 15.477 1.00 90.88 203 TYR A N 1
ATOM 1613 C CA . TYR A 1 203 ? -13.821 11.709 14.463 1.00 90.88 203 TYR A CA 1
ATOM 1614 C C . TYR A 1 203 ? -14.544 10.508 15.065 1.00 90.88 203 TYR A C 1
ATOM 1616 O O . TYR A 1 203 ? -14.185 10.006 16.129 1.00 90.88 203 TYR A O 1
ATOM 1624 N N . ASP A 1 204 ? -15.543 10.003 14.339 1.00 84.19 204 ASP A N 1
ATOM 1625 C CA . ASP A 1 204 ? -16.265 8.803 14.741 1.00 84.19 204 ASP A CA 1
ATOM 1626 C C . ASP A 1 204 ? -15.475 7.532 14.389 1.00 84.19 204 ASP A C 1
ATOM 1628 O O . ASP A 1 204 ? -15.275 7.168 13.222 1.00 84.19 204 ASP A O 1
ATOM 1632 N N . LEU A 1 205 ? -15.078 6.811 15.437 1.00 81.75 205 LEU A N 1
ATOM 1633 C CA . LEU A 1 205 ? -14.452 5.499 15.358 1.00 81.75 205 LEU A CA 1
ATOM 1634 C C . LEU A 1 205 ? -15.301 4.488 14.563 1.00 81.75 205 LEU A C 1
ATOM 1636 O O . LEU A 1 205 ? -14.748 3.579 13.938 1.00 81.75 205 LEU A O 1
ATOM 1640 N N . SER A 1 206 ? -16.631 4.615 14.578 1.00 79.81 206 SER A N 1
ATOM 1641 C CA . SER A 1 206 ? -17.543 3.735 13.846 1.00 79.81 206 SER A CA 1
ATOM 1642 C C . SER A 1 206 ? -17.301 3.792 12.337 1.00 79.81 206 SER A C 1
ATOM 1644 O O . SER A 1 206 ? -17.262 2.738 11.712 1.00 79.81 206 SER A O 1
ATOM 1646 N N . VAL A 1 207 ? -17.019 4.974 11.777 1.00 82.56 207 VAL A N 1
ATOM 1647 C CA . VAL A 1 207 ? -16.761 5.185 10.343 1.00 82.56 207 VAL A CA 1
ATOM 1648 C C . VAL A 1 207 ? -15.309 4.859 9.987 1.00 82.56 207 VAL A C 1
ATOM 1650 O O . VAL A 1 207 ? -15.042 4.224 8.959 1.00 82.56 207 VAL A O 1
ATOM 1653 N N . LEU A 1 208 ? -14.362 5.215 10.864 1.00 83.19 208 LEU A N 1
ATOM 1654 C CA . LEU A 1 208 ? -12.931 4.957 10.661 1.00 83.19 208 LEU A CA 1
ATOM 1655 C C . LEU A 1 208 ? -12.640 3.466 10.418 1.00 83.19 208 LEU A C 1
ATOM 1657 O O . LEU A 1 208 ? -11.867 3.128 9.517 1.00 83.19 208 LEU A O 1
ATOM 1661 N N . LYS A 1 209 ? -13.330 2.572 11.142 1.00 76.31 209 LYS A N 1
ATOM 1662 C CA . LYS A 1 209 ? -13.243 1.110 10.964 1.00 76.31 209 LYS A CA 1
ATOM 1663 C C . LYS A 1 209 ? -13.582 0.630 9.554 1.00 76.31 209 LYS A C 1
ATOM 1665 O O . LYS A 1 209 ? -13.118 -0.433 9.165 1.00 76.31 209 LYS A O 1
ATOM 1670 N N . TYR A 1 210 ? -14.372 1.373 8.782 1.00 76.81 210 TYR A N 1
ATOM 1671 C CA . TYR A 1 210 ? -14.780 0.968 7.429 1.00 76.81 210 TYR A CA 1
ATOM 1672 C C . TYR A 1 210 ? -13.894 1.577 6.355 1.00 76.81 210 TYR A C 1
ATOM 1674 O O . TYR A 1 210 ? -13.555 0.923 5.362 1.00 76.81 210 TYR A O 1
ATOM 1682 N N . ILE A 1 211 ? -13.484 2.826 6.559 1.00 78.25 211 ILE A N 1
ATOM 1683 C CA . ILE A 1 211 ? -12.659 3.542 5.592 1.00 78.25 211 ILE A CA 1
ATOM 1684 C C . ILE A 1 211 ? -11.202 3.082 5.699 1.00 78.25 211 ILE A C 1
ATOM 1686 O O . ILE A 1 211 ? -10.566 2.825 4.673 1.00 78.25 211 ILE A O 1
ATOM 1690 N N . LEU A 1 212 ? -10.676 2.885 6.911 1.00 82.69 212 LEU A N 1
ATOM 1691 C CA . LEU A 1 212 ? -9.281 2.512 7.175 1.00 82.69 212 LEU A CA 1
ATOM 1692 C C . LEU A 1 212 ? -9.123 1.271 8.085 1.00 82.69 212 LEU A C 1
ATOM 1694 O O . LEU A 1 212 ? -8.261 1.291 8.958 1.00 82.69 212 LEU A O 1
ATOM 1698 N N . PRO A 1 213 ? -9.850 0.153 7.857 1.00 74.31 213 PRO A N 1
ATOM 1699 C CA . PRO A 1 213 ? -9.673 -1.067 8.659 1.00 74.31 213 PRO A CA 1
ATOM 1700 C C . PRO A 1 213 ? -8.259 -1.649 8.577 1.00 74.31 213 PRO A C 1
ATOM 1702 O O . PRO A 1 213 ? -7.844 -2.408 9.434 1.00 74.31 213 PRO A O 1
ATOM 1705 N N . ASP A 1 214 ? -7.548 -1.319 7.503 1.00 75.19 214 ASP A N 1
ATOM 1706 C CA . ASP A 1 214 ? -6.258 -1.868 7.108 1.00 75.19 214 ASP A CA 1
ATOM 1707 C C . ASP A 1 214 ? -5.117 -0.869 7.319 1.00 75.19 214 ASP A C 1
ATOM 1709 O O . ASP A 1 214 ? -4.093 -0.936 6.628 1.00 75.19 214 ASP A O 1
ATOM 1713 N N . CYS A 1 215 ? -5.333 0.115 8.201 1.00 84.00 215 CYS A N 1
ATOM 1714 C CA . CYS A 1 215 ? -4.282 1.043 8.592 1.00 84.00 215 CYS A CA 1
ATOM 1715 C C . CYS A 1 215 ? -3.175 0.316 9.341 1.00 84.00 215 CYS A C 1
ATOM 1717 O O . CYS A 1 215 ? -2.014 0.495 8.989 1.00 84.00 215 CYS A O 1
ATOM 1719 N N . ILE A 1 216 ? -3.540 -0.568 10.267 1.00 80.00 216 ILE A N 1
ATOM 1720 C CA . ILE A 1 216 ? -2.656 -1.621 10.748 1.00 80.00 216 ILE A CA 1
ATOM 1721 C C . ILE A 1 216 ? -3.177 -2.935 10.179 1.00 80.00 216 ILE A C 1
ATOM 1723 O O . ILE A 1 216 ? -4.366 -3.248 10.286 1.00 80.00 216 ILE A O 1
ATOM 1727 N N . ALA A 1 217 ? -2.292 -3.688 9.538 1.00 79.12 217 ALA A N 1
ATOM 1728 C CA . ALA A 1 217 ? -2.614 -5.005 9.030 1.00 79.12 217 ALA A CA 1
ATOM 1729 C C . ALA A 1 217 ? -1.582 -6.033 9.480 1.00 79.12 217 ALA A C 1
ATOM 1731 O O . ALA A 1 217 ? -0.382 -5.808 9.343 1.00 79.12 217 ALA A O 1
ATOM 1732 N N . PHE A 1 218 ? -2.061 -7.188 9.929 1.00 75.62 218 PHE A N 1
ATOM 1733 C CA . PHE A 1 218 ? -1.222 -8.326 10.280 1.00 75.62 218 PHE A CA 1
ATOM 1734 C C . PHE A 1 218 ? -1.430 -9.454 9.290 1.00 75.62 218 PHE A C 1
ATOM 1736 O O . PHE A 1 218 ? -2.526 -9.686 8.786 1.00 75.62 218 PHE A O 1
ATOM 1743 N N . THR A 1 219 ? -0.359 -10.172 9.006 1.00 76.62 219 THR A N 1
ATOM 1744 C CA . THR A 1 219 ? -0.374 -11.388 8.216 1.00 76.62 219 THR A CA 1
ATOM 1745 C C . THR A 1 219 ? 0.221 -12.509 9.043 1.00 76.62 219 THR A C 1
ATOM 1747 O O . THR A 1 219 ? 1.405 -12.478 9.357 1.00 76.62 219 THR A O 1
ATOM 1750 N N . ILE A 1 220 ? -0.589 -13.523 9.315 1.00 75.00 220 ILE A N 1
ATOM 1751 C CA . ILE A 1 220 ? -0.151 -14.822 9.804 1.00 75.00 220 ILE A CA 1
ATOM 1752 C C . ILE A 1 220 ? 0.035 -15.724 8.584 1.00 75.00 220 ILE A C 1
ATOM 1754 O O . ILE A 1 220 ? -0.905 -15.976 7.822 1.00 75.00 220 ILE A O 1
ATOM 1758 N N . GLN A 1 221 ? 1.263 -16.181 8.374 1.00 75.12 221 GLN A N 1
ATOM 1759 C CA . GLN A 1 221 ? 1.660 -16.931 7.192 1.00 75.12 221 GLN A CA 1
ATOM 1760 C C . GLN A 1 221 ? 2.248 -18.281 7.587 1.00 75.12 221 GLN A C 1
ATOM 1762 O O . GLN A 1 221 ? 3.225 -18.343 8.328 1.00 75.12 221 GLN A O 1
ATOM 1767 N N . LEU A 1 222 ? 1.664 -19.364 7.079 1.00 73.31 222 LEU A N 1
ATOM 1768 C CA . LEU A 1 222 ? 2.227 -20.702 7.245 1.00 73.31 222 LEU A CA 1
ATOM 1769 C C . LEU A 1 222 ? 3.300 -20.941 6.182 1.00 73.31 222 LEU A C 1
ATOM 1771 O O . LEU A 1 222 ? 2.973 -21.000 4.989 1.00 73.31 222 LEU A O 1
ATOM 1775 N N . SER A 1 223 ? 4.545 -21.114 6.628 1.00 66.94 223 SER A N 1
ATOM 1776 C CA . SER A 1 223 ? 5.651 -21.499 5.752 1.00 66.94 223 SER A CA 1
ATOM 1777 C C . SER A 1 223 ? 5.524 -22.990 5.409 1.00 66.94 223 SER A C 1
ATOM 1779 O O . SER A 1 223 ? 5.310 -23.805 6.302 1.00 66.94 223 SER A O 1
ATOM 1781 N N . GLU A 1 224 ? 5.662 -23.354 4.132 1.00 60.81 224 GLU A N 1
ATOM 1782 C CA . GLU A 1 224 ? 5.812 -24.750 3.646 1.00 60.81 224 GLU A CA 1
ATOM 1783 C C . GLU A 1 224 ? 4.574 -25.667 3.512 1.00 60.81 224 GLU A C 1
ATOM 1785 O O . GLU A 1 224 ? 4.708 -26.885 3.352 1.00 60.81 224 GLU A O 1
ATOM 1790 N N . SER A 1 225 ? 3.346 -25.155 3.462 1.00 52.12 225 SER A N 1
ATOM 1791 C CA . SER A 1 225 ? 2.203 -26.040 3.186 1.00 52.12 225 SER A CA 1
ATOM 1792 C C . SER A 1 225 ? 2.066 -26.380 1.689 1.00 52.12 225 SER A C 1
ATOM 1794 O O . SER A 1 225 ? 1.435 -25.654 0.921 1.00 52.12 225 SER A O 1
ATOM 1796 N N . ARG A 1 226 ? 2.602 -27.536 1.262 1.00 51.31 226 ARG A N 1
ATOM 1797 C CA . ARG A 1 226 ? 2.224 -28.188 -0.016 1.00 51.31 226 ARG A CA 1
ATOM 1798 C C . ARG A 1 226 ? 0.841 -28.860 0.034 1.00 51.31 226 ARG A C 1
ATOM 1800 O O . ARG A 1 226 ? 0.402 -29.403 -0.980 1.00 51.31 226 ARG A O 1
ATOM 1807 N N . GLN A 1 227 ? 0.173 -28.897 1.190 1.00 42.44 227 GLN A N 1
ATOM 1808 C CA . GLN A 1 227 ? -1.016 -29.725 1.390 1.00 42.44 227 GLN A CA 1
ATOM 1809 C C . GLN A 1 227 ? -2.333 -28.937 1.360 1.00 42.44 227 GLN A C 1
ATOM 1811 O O . GLN A 1 227 ? -2.529 -27.953 2.063 1.00 42.44 227 GLN A O 1
ATOM 1816 N N . ILE A 1 228 ? -3.208 -29.462 0.495 1.00 45.59 228 ILE A N 1
ATOM 1817 C CA . ILE A 1 228 ? -4.664 -29.351 0.325 1.00 45.59 228 ILE A CA 1
ATOM 1818 C C . ILE A 1 228 ? -5.377 -28.253 1.152 1.00 45.59 228 ILE A C 1
ATOM 1820 O O . ILE A 1 228 ? -5.385 -28.324 2.384 1.00 45.59 228 ILE A O 1
ATOM 1824 N N . PRO A 1 229 ? -6.122 -27.342 0.485 1.00 49.53 229 PRO A N 1
ATOM 1825 C CA . PRO A 1 229 ? -6.918 -26.272 1.100 1.00 49.53 229 PRO A CA 1
ATOM 1826 C C . PRO A 1 229 ? -7.786 -26.680 2.299 1.00 49.53 229 PRO A C 1
ATOM 1828 O O . PRO A 1 229 ? -8.069 -25.845 3.145 1.00 49.53 229 PRO A O 1
ATOM 1831 N N . THR A 1 230 ? -8.210 -27.942 2.398 1.00 47.22 230 THR A N 1
ATOM 1832 C CA . THR A 1 230 ? -9.129 -28.440 3.433 1.00 47.22 230 THR A CA 1
ATOM 1833 C C . THR A 1 230 ? -8.495 -28.572 4.823 1.00 47.22 230 THR A C 1
ATOM 1835 O O . THR A 1 230 ? -9.121 -28.179 5.804 1.00 47.22 230 THR A O 1
ATOM 1838 N N . ILE A 1 231 ? -7.258 -29.081 4.930 1.00 49.16 231 ILE A N 1
ATOM 1839 C CA . ILE A 1 231 ? -6.554 -29.204 6.226 1.00 49.16 231 ILE A CA 1
ATOM 1840 C C . ILE A 1 231 ? -6.093 -27.823 6.690 1.00 49.16 231 ILE A C 1
ATOM 1842 O O . ILE A 1 231 ? -6.261 -27.471 7.855 1.00 49.16 231 ILE A O 1
ATOM 1846 N N . ALA A 1 232 ? -5.577 -27.013 5.760 1.00 52.41 232 ALA A N 1
ATOM 1847 C CA . ALA A 1 232 ? -5.250 -25.619 6.023 1.00 52.41 232 ALA A CA 1
ATOM 1848 C C . ALA A 1 232 ? -6.497 -24.850 6.490 1.00 52.41 232 ALA A C 1
ATOM 1850 O O . ALA A 1 232 ? -6.436 -24.186 7.512 1.00 52.41 232 ALA A O 1
ATOM 1851 N N . LYS A 1 233 ? -7.655 -25.037 5.838 1.00 53.84 233 LYS A N 1
ATOM 1852 C CA . LYS A 1 233 ? -8.941 -24.439 6.232 1.00 53.84 233 LYS A CA 1
ATOM 1853 C C . LYS A 1 233 ? -9.364 -24.798 7.653 1.00 53.84 233 LYS A C 1
ATOM 1855 O O . LYS A 1 233 ? -9.672 -23.891 8.412 1.00 53.84 233 LYS A O 1
ATOM 1860 N N . GLN A 1 234 ? -9.359 -26.077 8.028 1.00 60.69 234 GLN A N 1
ATOM 1861 C CA . GLN A 1 234 ? -9.721 -26.479 9.393 1.00 60.69 234 GLN A CA 1
ATOM 1862 C C . GLN A 1 234 ? -8.755 -25.894 10.426 1.00 60.69 234 GLN A C 1
ATOM 1864 O O . GLN A 1 234 ? -9.195 -25.410 11.462 1.00 60.69 234 GLN A O 1
ATOM 1869 N N . LYS A 1 235 ? -7.452 -25.862 10.120 1.00 62.12 235 LYS A N 1
ATOM 1870 C CA . LYS A 1 235 ? -6.447 -25.223 10.979 1.00 62.12 235 LYS A CA 1
ATOM 1871 C C . LYS A 1 235 ? -6.613 -23.707 11.049 1.00 62.12 235 LYS A C 1
ATOM 1873 O O . LYS A 1 235 ? -6.438 -23.140 12.115 1.00 62.12 235 LYS A O 1
ATOM 1878 N N . TYR A 1 236 ? -6.982 -23.050 9.953 1.00 62.09 236 TYR A N 1
ATOM 1879 C CA . TYR A 1 236 ? -7.246 -21.614 9.924 1.00 62.09 236 TYR A CA 1
ATOM 1880 C C . TYR A 1 236 ? -8.500 -21.251 10.699 1.00 62.09 236 TYR A C 1
ATOM 1882 O O . TYR A 1 236 ? -8.481 -20.290 11.453 1.00 62.09 236 TYR A O 1
ATOM 1890 N N . GLU A 1 237 ? -9.574 -22.021 10.539 1.00 62.75 237 GLU A N 1
ATOM 1891 C CA . GLU A 1 237 ? -10.798 -21.863 11.320 1.00 62.75 237 GLU A CA 1
ATOM 1892 C C . GLU A 1 237 ? -10.548 -22.161 12.799 1.00 62.75 237 GLU A C 1
ATOM 1894 O O . GLU A 1 237 ? -11.121 -21.482 13.642 1.00 62.75 237 GLU A O 1
ATOM 1899 N N . GLN A 1 238 ? -9.679 -23.125 13.118 1.00 65.31 238 GLN A N 1
ATOM 1900 C CA . GLN A 1 238 ? -9.272 -23.424 14.488 1.00 65.31 238 GLN A CA 1
ATOM 1901 C C . GLN A 1 238 ? -8.436 -22.290 15.082 1.00 65.31 238 GLN A C 1
ATOM 1903 O O . GLN A 1 238 ? -8.820 -21.772 16.116 1.00 65.31 238 GLN A O 1
ATOM 1908 N N . ILE A 1 239 ? -7.393 -21.817 14.392 1.00 61.38 239 ILE A N 1
ATOM 1909 C CA . ILE A 1 239 ? -6.625 -20.629 14.793 1.00 61.38 239 ILE A CA 1
ATOM 1910 C C . ILE A 1 239 ? -7.556 -19.440 14.973 1.00 61.38 239 ILE A C 1
ATOM 1912 O O . ILE A 1 239 ? -7.443 -18.736 15.958 1.00 61.38 239 ILE A O 1
ATOM 1916 N N . PHE A 1 240 ? -8.501 -19.223 14.060 1.00 60.16 240 PHE A N 1
ATOM 1917 C CA . PHE A 1 240 ? -9.458 -18.126 14.153 1.00 60.16 240 PHE A CA 1
ATOM 1918 C C . PHE A 1 240 ? -10.396 -18.271 15.359 1.00 60.16 240 PHE A C 1
ATOM 1920 O O . PHE A 1 240 ? -10.674 -17.286 16.039 1.00 60.16 240 PHE A O 1
ATOM 1927 N N . LYS A 1 241 ? -10.874 -19.490 15.641 1.00 60.97 241 LYS A N 1
ATOM 1928 C CA . LYS A 1 241 ? -11.677 -19.801 16.830 1.00 60.97 241 LYS A CA 1
ATOM 1929 C C . LYS A 1 241 ? -10.864 -19.605 18.104 1.00 60.97 241 LYS A C 1
ATOM 1931 O O . LYS A 1 241 ? -11.316 -18.890 18.987 1.00 60.97 241 LYS A O 1
ATOM 1936 N N . ASP A 1 242 ? -9.658 -20.147 18.168 1.00 59.03 242 ASP A N 1
ATOM 1937 C CA . ASP A 1 242 ? -8.761 -20.021 19.315 1.00 59.03 242 ASP A CA 1
ATOM 1938 C C . ASP A 1 242 ? -8.360 -18.558 19.534 1.00 59.03 242 ASP A C 1
ATOM 1940 O O . ASP A 1 242 ? -8.350 -18.080 20.663 1.00 59.03 242 ASP A O 1
ATOM 1944 N N . PHE A 1 243 ? -8.158 -17.808 18.448 1.00 54.34 243 PHE A N 1
ATOM 1945 C CA . PHE A 1 243 ? -7.903 -16.372 18.470 1.00 54.34 243 PHE A CA 1
ATOM 1946 C C . PHE A 1 243 ? -9.102 -15.580 19.002 1.00 54.34 243 PHE A C 1
ATOM 1948 O O . PHE A 1 243 ? -8.939 -14.663 19.799 1.00 54.34 243 PHE A O 1
ATOM 1955 N N . SER A 1 244 ? -10.323 -15.971 18.625 1.00 50.78 244 SER A N 1
ATOM 1956 C CA . SER A 1 244 ? -11.558 -15.365 19.143 1.00 50.78 244 SER A CA 1
ATOM 1957 C C . SER A 1 244 ? -11.849 -15.694 20.613 1.00 50.78 244 SER A C 1
ATOM 1959 O O . SER A 1 244 ? -12.744 -15.092 21.202 1.00 50.78 244 SER A O 1
ATOM 1961 N N . VAL A 1 245 ? -11.108 -16.645 21.193 1.00 44.91 245 VAL A N 1
ATOM 1962 C CA . VAL A 1 245 ? -11.265 -17.128 22.570 1.00 44.91 245 VAL A CA 1
ATOM 1963 C C . VAL A 1 245 ? -10.139 -16.626 23.484 1.00 44.91 245 VAL A C 1
ATOM 1965 O O . VAL A 1 245 ? -10.264 -16.806 24.691 1.00 44.91 245 VAL A O 1
ATOM 1968 N N . ILE A 1 246 ? -9.095 -15.951 22.965 1.00 46.72 246 ILE A N 1
ATOM 1969 C CA . ILE A 1 246 ? -8.041 -15.324 23.788 1.00 46.72 246 ILE A CA 1
ATOM 1970 C C . ILE A 1 246 ? -8.704 -14.350 24.775 1.00 46.72 246 ILE A C 1
ATOM 1972 O O . ILE A 1 246 ? -9.208 -13.302 24.358 1.00 46.72 246 ILE A O 1
ATOM 1976 N N . PRO A 1 247 ? -8.734 -14.668 26.083 1.00 34.34 247 PRO A N 1
ATOM 1977 C CA . PRO A 1 247 ? -9.286 -13.772 27.075 1.00 34.34 247 PRO A CA 1
ATOM 1978 C C . PRO A 1 247 ? -8.255 -12.690 27.402 1.00 34.34 247 PRO A C 1
ATOM 1980 O O . PRO A 1 247 ? -7.076 -12.983 27.583 1.00 34.34 247 PRO A O 1
ATOM 1983 N N . SER A 1 248 ? -8.767 -11.478 27.614 1.00 36.72 248 SER A N 1
ATOM 1984 C CA . SER A 1 248 ? -8.163 -10.323 28.296 1.00 36.72 248 SER A CA 1
ATOM 1985 C C . SER A 1 248 ? -7.243 -9.38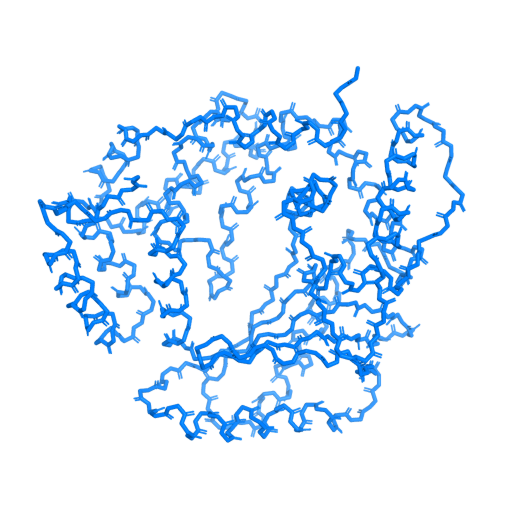3 27.492 1.00 36.72 248 SER A C 1
ATOM 1987 O O . SER A 1 248 ? -6.354 -9.786 26.758 1.00 36.72 248 SER A O 1
ATOM 1989 N N . GLU A 1 249 ? -7.544 -8.089 27.655 1.00 34.41 249 GLU A N 1
ATOM 1990 C CA . GLU A 1 249 ? -6.926 -6.865 27.107 1.00 34.41 249 GLU A CA 1
ATOM 1991 C C . GLU A 1 249 ? -7.177 -6.525 25.628 1.00 34.41 249 GLU A C 1
ATOM 1993 O O . GLU A 1 249 ? -7.388 -5.347 25.338 1.00 34.41 249 GLU A O 1
ATOM 1998 N N . ILE A 1 250 ? -7.350 -7.511 24.736 1.00 33.69 250 ILE A N 1
ATOM 1999 C CA . ILE A 1 250 ? -7.738 -7.282 23.330 1.00 33.69 250 ILE A CA 1
ATOM 2000 C C . ILE A 1 250 ? -9.187 -7.703 23.059 1.00 33.69 250 ILE A C 1
ATOM 2002 O O . ILE A 1 250 ? -9.481 -8.828 22.674 1.00 33.69 250 ILE A O 1
ATOM 2006 N N . TYR A 1 251 ? -10.135 -6.779 23.249 1.00 30.19 251 TYR A N 1
ATOM 2007 C CA . TYR A 1 251 ? -11.543 -6.998 22.897 1.00 30.19 251 TYR A CA 1
ATOM 2008 C C . TYR A 1 251 ? -11.748 -6.938 21.388 1.00 30.19 251 TYR A C 1
ATOM 2010 O O . TYR A 1 251 ? -11.870 -5.849 20.829 1.00 30.19 251 TYR A O 1
ATOM 2018 N N . PHE A 1 252 ? -11.877 -8.108 20.768 1.00 35.66 252 PHE A N 1
ATOM 2019 C CA . PHE A 1 252 ? -12.316 -8.288 19.388 1.00 35.66 252 PHE A CA 1
ATOM 2020 C C . PHE A 1 252 ? -13.827 -8.044 19.263 1.00 35.66 252 PHE A C 1
ATOM 2022 O O . PHE A 1 252 ? -14.646 -8.933 19.481 1.00 35.66 252 PHE A O 1
ATOM 2029 N N . GLY A 1 253 ? -14.222 -6.811 18.940 1.00 26.64 253 GLY A N 1
ATOM 2030 C CA . GLY A 1 253 ? -15.624 -6.502 18.635 1.00 26.64 253 GLY A CA 1
ATOM 2031 C C . GLY A 1 253 ? -16.091 -7.194 17.338 1.00 26.64 253 GLY A C 1
ATOM 2032 O O . GLY A 1 253 ? -15.289 -7.323 16.409 1.00 26.64 253 GLY A O 1
ATOM 2033 N N . PRO A 1 254 ? -17.367 -7.611 17.221 1.00 26.80 254 PRO A N 1
ATOM 2034 C CA . PRO A 1 254 ? -17.877 -8.308 16.043 1.00 26.80 254 PRO A CA 1
ATOM 2035 C C . PRO A 1 254 ? -17.977 -7.355 14.839 1.00 26.80 254 PRO A C 1
ATOM 2037 O O . PRO A 1 254 ? -18.990 -6.692 14.637 1.00 26.80 254 PRO A O 1
ATOM 2040 N N . ALA A 1 255 ? -16.930 -7.292 14.018 1.00 27.45 255 ALA A N 1
ATOM 2041 C CA . ALA A 1 255 ? -16.964 -6.716 12.672 1.00 27.45 255 ALA A CA 1
ATOM 2042 C C . ALA A 1 255 ? -16.795 -7.846 11.643 1.00 27.45 255 ALA A C 1
ATOM 2044 O O . ALA A 1 255 ? -15.778 -7.977 10.959 1.00 27.45 255 ALA A O 1
ATOM 2045 N N . TYR A 1 256 ? -17.788 -8.734 11.573 1.00 32.91 256 TYR A N 1
ATOM 2046 C CA . TYR A 1 256 ? -17.742 -9.894 10.690 1.00 32.91 256 TYR A CA 1
ATOM 2047 C C . TYR A 1 256 ? -17.858 -9.474 9.214 1.00 32.91 256 TYR A C 1
ATOM 2049 O O . TYR A 1 256 ? -18.946 -9.325 8.668 1.00 32.91 256 TYR A O 1
ATOM 2057 N N . SER A 1 257 ? -16.720 -9.382 8.524 1.00 28.84 257 SER A N 1
ATOM 2058 C CA . SER A 1 257 ? -16.647 -9.858 7.139 1.00 28.84 257 SER A CA 1
ATOM 2059 C C . SER A 1 257 ? -15.463 -10.790 6.999 1.00 28.84 257 SER A C 1
ATOM 2061 O O . SER A 1 257 ? -14.320 -10.342 6.895 1.00 28.84 257 SER A O 1
ATOM 2063 N N . GLN A 1 258 ? -15.753 -12.085 6.958 1.00 31.42 258 GLN A N 1
ATOM 2064 C CA . GLN A 1 258 ? -14.826 -13.066 6.426 1.00 31.42 258 GLN A CA 1
ATOM 2065 C C . GLN A 1 258 ? -14.927 -13.019 4.904 1.00 31.42 258 GLN A C 1
ATOM 2067 O O . GLN A 1 258 ? -15.857 -13.565 4.318 1.00 31.42 258 GLN A O 1
ATOM 2072 N N . SER A 1 259 ? -13.996 -12.336 4.242 1.00 29.91 259 SER A N 1
ATOM 2073 C CA . SER A 1 259 ? -13.921 -12.392 2.782 1.00 29.91 259 SER A CA 1
ATOM 2074 C C . SER A 1 259 ? -12.936 -13.483 2.373 1.00 29.91 259 SER A C 1
ATOM 2076 O O . SER A 1 259 ? -11.720 -13.291 2.461 1.00 29.91 259 SER A O 1
ATOM 2078 N N . TRP A 1 260 ? -13.483 -14.621 1.941 1.00 32.97 260 TRP A N 1
ATOM 2079 C CA . TRP A 1 260 ? -12.740 -15.723 1.337 1.00 32.97 260 TRP A CA 1
ATOM 2080 C C . TRP A 1 260 ? -12.369 -15.362 -0.099 1.00 32.97 260 TRP A C 1
ATOM 2082 O O . TRP A 1 260 ? -13.161 -15.528 -1.025 1.00 32.97 260 TRP A O 1
ATOM 2092 N N . HIS A 1 261 ? -11.153 -14.873 -0.305 1.00 34.97 261 HIS A N 1
ATOM 2093 C CA . HIS A 1 261 ? -10.620 -14.680 -1.652 1.00 34.97 261 HIS A CA 1
ATOM 2094 C C . HIS A 1 261 ? -9.573 -15.753 -1.903 1.00 34.97 261 HIS A C 1
ATOM 2096 O O . HIS A 1 261 ? -8.449 -15.596 -1.451 1.00 34.97 261 HIS A O 1
ATOM 2102 N N . ILE A 1 262 ? -9.972 -16.839 -2.580 1.00 34.84 262 ILE A N 1
ATOM 2103 C CA . ILE A 1 262 ? -9.124 -17.982 -2.973 1.00 34.84 262 ILE A CA 1
ATOM 2104 C C . ILE A 1 262 ? -8.232 -18.432 -1.799 1.00 34.84 262 ILE A C 1
ATOM 2106 O O . ILE A 1 262 ? -7.104 -17.978 -1.663 1.00 34.84 262 ILE A O 1
ATOM 2110 N N . ASN A 1 263 ? -8.761 -19.294 -0.923 1.00 39.38 263 ASN A N 1
ATOM 2111 C CA . ASN A 1 263 ? -8.070 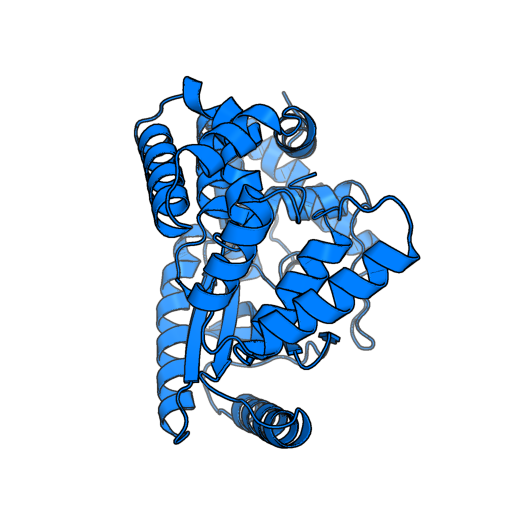-19.854 0.256 1.00 39.38 263 ASN A CA 1
ATOM 2112 C C . ASN A 1 263 ? -7.519 -18.849 1.300 1.00 39.38 263 ASN A C 1
ATOM 2114 O O . ASN A 1 263 ? -6.912 -19.274 2.275 1.00 39.38 263 ASN A O 1
ATOM 2118 N N . ARG A 1 264 ? -7.741 -17.536 1.157 1.00 45.88 264 ARG A N 1
ATOM 2119 C CA . ARG A 1 264 ? -7.365 -16.516 2.152 1.00 45.88 264 ARG A CA 1
ATOM 2120 C C . ARG A 1 264 ? -8.517 -16.231 3.108 1.00 45.88 264 ARG A C 1
ATOM 2122 O O . ARG A 1 264 ? -9.599 -15.865 2.649 1.00 45.88 264 ARG A O 1
ATOM 2129 N N . LEU A 1 265 ? -8.253 -16.272 4.413 1.00 48.38 265 LEU A N 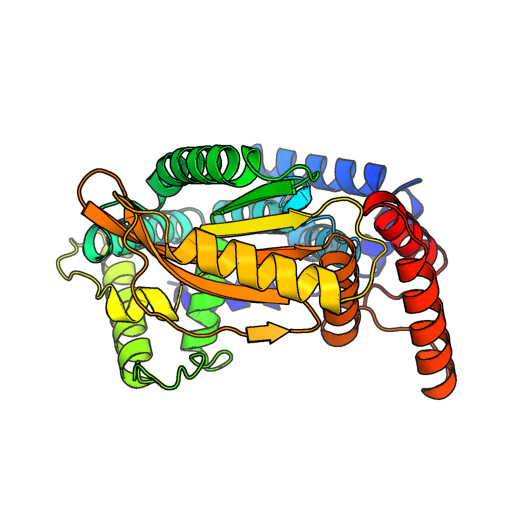1
ATOM 2130 C CA . LEU A 1 265 ? -9.126 -15.652 5.409 1.00 48.38 265 LEU A CA 1
ATOM 2131 C C . LEU A 1 265 ? -8.667 -14.215 5.651 1.00 48.38 265 LEU A C 1
ATOM 2133 O O . LEU A 1 265 ? -7.508 -13.957 5.972 1.00 48.38 265 LEU A O 1
ATOM 2137 N N . THR A 1 266 ? -9.581 -13.269 5.454 1.00 49.53 266 THR A N 1
ATOM 2138 C CA . THR A 1 266 ? -9.406 -11.871 5.866 1.00 49.53 266 THR A CA 1
ATOM 2139 C C . THR A 1 266 ? -10.513 -11.531 6.838 1.00 49.53 266 THR A C 1
ATOM 2141 O O . THR A 1 266 ? -11.664 -11.892 6.589 1.00 49.53 266 THR A O 1
ATOM 2144 N N . SER A 1 267 ? -10.189 -10.852 7.929 1.00 56.94 267 SER A N 1
ATOM 2145 C CA . SER A 1 267 ? -11.184 -10.345 8.871 1.00 56.94 267 SER A CA 1
ATOM 2146 C C . SER A 1 267 ? -10.753 -8.999 9.422 1.00 56.94 267 SER A C 1
ATOM 2148 O O . SER A 1 267 ? -9.562 -8.725 9.564 1.00 56.94 267 SER A O 1
ATOM 2150 N N . HIS A 1 268 ? -11.742 -8.157 9.692 1.00 58.69 268 HIS A N 1
ATOM 2151 C CA . HIS A 1 268 ? -11.530 -6.864 10.314 1.00 58.69 268 HIS A CA 1
ATOM 2152 C C . HIS A 1 268 ? -11.883 -6.994 11.787 1.00 58.69 268 HIS A C 1
ATOM 2154 O O . HIS A 1 268 ? -12.923 -7.545 12.144 1.00 58.69 268 HIS A O 1
ATOM 2160 N N . PHE A 1 269 ? -11.004 -6.485 12.625 1.00 60.66 269 PHE A N 1
ATOM 2161 C CA . PHE A 1 269 ? -11.098 -6.570 14.061 1.00 60.66 269 PHE A CA 1
ATOM 2162 C C . PHE A 1 269 ? -11.071 -5.164 14.631 1.00 60.66 269 PHE A C 1
ATOM 2164 O O . PHE A 1 269 ? -10.350 -4.294 14.149 1.00 60.66 269 PHE A O 1
ATOM 2171 N N . LEU A 1 270 ? -11.866 -4.930 15.666 1.00 59.56 270 LEU A N 1
ATOM 2172 C CA . LEU A 1 270 ? -11.546 -3.869 16.604 1.00 59.56 270 LEU A CA 1
ATOM 2173 C C . LEU A 1 270 ? -10.691 -4.519 17.675 1.00 59.56 270 LEU A C 1
ATOM 2175 O O . LEU A 1 270 ? -11.181 -5.451 18.288 1.00 59.56 270 LEU A O 1
ATOM 2179 N N . CYS A 1 271 ? -9.463 -4.071 17.880 1.00 62.91 271 CYS A N 1
ATOM 2180 C CA . CYS A 1 271 ? -8.615 -4.557 18.961 1.00 62.91 271 CYS A CA 1
ATOM 2181 C C . CYS A 1 271 ? -8.649 -3.545 20.098 1.00 62.91 271 CYS A C 1
ATOM 2183 O O . CYS A 1 271 ? -8.578 -2.341 19.845 1.00 62.91 271 CYS A O 1
ATOM 2185 N N . THR A 1 272 ? -8.779 -4.019 21.335 1.00 63.25 272 THR A N 1
ATOM 2186 C CA . THR A 1 272 ? -8.476 -3.183 22.501 1.00 63.25 272 THR A CA 1
ATOM 2187 C C . THR A 1 272 ? -7.012 -3.372 22.880 1.00 63.25 272 THR A C 1
ATOM 2189 O O . THR A 1 272 ? -6.492 -4.460 22.716 1.00 63.25 272 THR A O 1
ATOM 2192 N N . PHE A 1 273 ? -6.313 -2.324 23.279 1.00 64.19 273 PHE A N 1
ATOM 2193 C CA . PHE A 1 273 ? -4.939 -2.429 23.771 1.00 64.19 273 PHE A CA 1
ATOM 2194 C C . PHE A 1 273 ? -4.889 -2.037 25.242 1.00 64.19 273 PHE A C 1
ATOM 2196 O O . PHE A 1 273 ? -5.880 -1.535 25.798 1.00 64.19 273 PHE A O 1
ATOM 2203 N N . SER A 1 274 ? -3.731 -2.250 25.865 1.00 61.31 274 SER A N 1
ATOM 2204 C CA . SER A 1 274 ? -3.440 -1.748 27.203 1.00 61.31 274 SER A CA 1
ATOM 2205 C C . SER A 1 274 ? -3.868 -0.270 27.329 1.00 61.31 274 SER A C 1
ATOM 2207 O O . SER A 1 274 ? -3.664 0.556 26.438 1.00 61.31 274 SER A O 1
ATOM 2209 N N . GLY A 1 275 ? -4.602 0.054 28.400 1.00 63.25 275 GLY A N 1
ATOM 2210 C CA . GLY A 1 275 ? -5.208 1.384 28.585 1.00 63.25 275 GLY A CA 1
ATOM 2211 C C . GLY A 1 275 ? -6.565 1.618 27.897 1.00 63.25 275 GLY A C 1
ATOM 2212 O O . GLY A 1 275 ? -7.088 2.726 27.963 1.00 63.25 275 GLY A O 1
ATOM 2213 N N . GLY A 1 276 ? -7.176 0.601 27.276 1.00 70.38 276 GLY A N 1
ATOM 2214 C CA . GLY A 1 276 ? -8.547 0.674 26.744 1.00 70.38 276 GLY A CA 1
ATOM 2215 C C . GLY A 1 276 ? -8.675 1.279 25.339 1.00 70.38 276 GLY A C 1
ATOM 2216 O O . GLY A 1 276 ? -9.796 1.512 24.875 1.00 70.38 276 GLY A O 1
ATOM 2217 N N . LEU A 1 277 ? -7.550 1.515 24.655 1.00 72.94 277 LEU A N 1
ATOM 2218 C CA . LEU A 1 277 ? -7.495 2.047 23.288 1.00 72.94 277 LEU A CA 1
ATOM 2219 C C . LEU A 1 277 ? -8.171 1.090 22.312 1.00 72.94 277 LEU A C 1
ATOM 2221 O O . LEU A 1 277 ? -7.893 -0.101 22.357 1.00 72.94 277 LEU A O 1
ATOM 2225 N N . LYS A 1 278 ? -9.017 1.588 21.404 1.00 76.00 278 LYS A N 1
ATOM 2226 C CA . LYS A 1 278 ? -9.752 0.758 20.433 1.00 76.00 278 LYS A CA 1
ATOM 2227 C C . LYS A 1 278 ? -9.310 1.065 19.012 1.00 76.00 278 LYS A C 1
ATOM 2229 O O . LYS A 1 278 ? -9.609 2.142 18.506 1.00 76.00 278 LYS A O 1
ATOM 2234 N N . ILE A 1 279 ? -8.665 0.107 18.348 1.00 74.88 279 ILE A N 1
ATOM 2235 C CA . ILE A 1 279 ? -8.037 0.328 17.038 1.00 74.88 279 ILE A CA 1
ATOM 2236 C C . ILE A 1 279 ? -8.546 -0.667 15.996 1.00 74.88 279 ILE A C 1
ATOM 2238 O O . ILE A 1 279 ? -8.579 -1.869 16.269 1.00 74.88 279 ILE A O 1
ATOM 2242 N N . PRO A 1 280 ? -8.947 -0.197 14.802 1.00 75.56 280 PRO A N 1
ATOM 2243 C CA . PRO A 1 280 ? -9.261 -1.076 13.684 1.00 75.56 280 PRO A CA 1
ATOM 2244 C C . PRO A 1 280 ? -7.998 -1.779 13.165 1.00 75.56 280 PRO A C 1
ATOM 2246 O O . PRO A 1 280 ? -7.017 -1.120 12.821 1.00 75.56 280 PRO A O 1
ATOM 2249 N N . ILE A 1 281 ? -8.046 -3.105 13.074 1.00 73.81 281 ILE A N 1
ATOM 2250 C CA . ILE A 1 281 ? -6.973 -3.955 12.556 1.00 73.81 281 ILE A CA 1
ATOM 2251 C C . ILE A 1 281 ? -7.528 -4.885 11.472 1.00 73.81 281 ILE A C 1
ATOM 2253 O O . ILE A 1 281 ? -8.600 -5.472 11.625 1.00 73.81 281 ILE A O 1
ATOM 2257 N N . GLU A 1 282 ? -6.777 -5.076 10.387 1.00 76.00 282 GLU A N 1
ATOM 2258 C CA . GLU A 1 282 ? -7.056 -6.106 9.382 1.00 76.00 282 GLU A CA 1
ATOM 2259 C C . GLU A 1 282 ? -6.107 -7.293 9.580 1.00 76.00 282 GLU A C 1
ATOM 2261 O O . GLU A 1 282 ? -4.889 -7.153 9.496 1.00 76.00 282 GLU A O 1
ATOM 2266 N N . LEU A 1 283 ? -6.656 -8.482 9.823 1.00 72.88 283 LEU A N 1
ATOM 2267 C CA . LEU A 1 283 ? -5.870 -9.708 9.929 1.00 72.88 283 LEU A CA 1
ATOM 2268 C C . LEU A 1 283 ? -6.018 -10.534 8.655 1.00 72.88 283 LEU A C 1
ATOM 2270 O O . LEU A 1 283 ? -7.125 -10.829 8.192 1.00 72.88 283 LEU A O 1
ATOM 2274 N N . PHE A 1 284 ? -4.880 -10.967 8.132 1.00 71.88 284 PHE A N 1
ATOM 2275 C CA . PHE A 1 284 ? -4.767 -11.912 7.042 1.00 71.88 284 PHE A CA 1
ATOM 2276 C C . PHE A 1 284 ? -4.184 -13.218 7.552 1.00 71.88 284 PHE A C 1
ATOM 2278 O O . PHE A 1 284 ? -3.118 -13.227 8.159 1.00 71.88 284 PHE A O 1
ATOM 2285 N N . ILE A 1 285 ? -4.837 -14.328 7.232 1.00 69.94 285 ILE A N 1
ATOM 2286 C CA . ILE A 1 285 ? -4.294 -15.665 7.465 1.00 69.94 285 ILE A CA 1
ATOM 2287 C C . ILE A 1 285 ? -4.176 -16.354 6.108 1.00 69.94 285 ILE A C 1
ATOM 2289 O O . ILE A 1 285 ? -5.146 -16.391 5.339 1.00 69.94 285 ILE A O 1
ATOM 2293 N N . ARG A 1 286 ? -2.970 -16.823 5.772 1.00 68.44 286 ARG A N 1
ATOM 2294 C CA . ARG A 1 286 ? -2.655 -17.367 4.440 1.00 68.44 286 ARG A CA 1
ATOM 2295 C C . ARG A 1 286 ? -1.520 -18.394 4.467 1.00 68.44 286 ARG A C 1
ATOM 2297 O O . ARG A 1 286 ? -0.724 -18.421 5.403 1.00 68.44 286 ARG A O 1
ATOM 2304 N N . THR A 1 287 ? -1.410 -19.221 3.429 1.00 66.69 287 THR A N 1
ATOM 2305 C CA . THR A 1 287 ? -0.150 -19.920 3.119 1.00 66.69 287 THR A CA 1
ATOM 2306 C C . THR A 1 287 ? 0.763 -19.039 2.265 1.00 66.69 287 THR A C 1
ATOM 2308 O O . THR A 1 287 ? 0.312 -18.090 1.614 1.00 66.69 287 THR A O 1
ATOM 2311 N N . ASP A 1 288 ? 2.035 -19.424 2.195 1.00 64.31 288 ASP A N 1
ATOM 2312 C CA . ASP A 1 288 ? 2.946 -19.050 1.110 1.00 64.31 288 ASP A CA 1
ATOM 2313 C C . ASP A 1 288 ? 2.274 -19.168 -0.273 1.00 64.31 288 ASP A C 1
ATOM 2315 O O . ASP A 1 288 ? 2.253 -18.216 -1.049 1.00 64.31 288 ASP A O 1
ATOM 2319 N N . LEU A 1 289 ? 1.627 -20.303 -0.560 1.00 61.41 289 LEU A N 1
ATOM 2320 C CA . LEU A 1 289 ? 0.988 -20.558 -1.852 1.00 61.41 289 LEU A CA 1
ATOM 2321 C C . LEU A 1 289 ? -0.195 -19.622 -2.143 1.00 61.41 289 LEU A C 1
ATOM 2323 O O . LEU A 1 289 ? -0.334 -19.152 -3.271 1.00 61.41 289 LEU A O 1
ATOM 2327 N N . ASP A 1 290 ? -1.041 -19.331 -1.156 1.00 58.78 290 ASP A N 1
ATOM 2328 C CA . ASP A 1 290 ? -2.178 -18.412 -1.314 1.00 58.78 290 ASP A CA 1
ATOM 2329 C C . ASP A 1 290 ? -1.694 -16.986 -1.522 1.00 58.78 290 ASP A C 1
ATOM 2331 O O . ASP A 1 290 ? -2.291 -16.222 -2.283 1.00 58.78 290 ASP A O 1
ATOM 2335 N N . TYR A 1 291 ? -0.574 -16.640 -0.890 1.00 62.16 291 TYR A N 1
ATOM 2336 C CA . TYR A 1 291 ? 0.099 -15.394 -1.175 1.00 62.16 291 TYR A CA 1
ATOM 2337 C C . TYR A 1 291 ? 0.591 -15.351 -2.628 1.00 62.16 291 TYR A C 1
ATOM 2339 O O . TYR A 1 291 ? 0.263 -14.407 -3.348 1.00 62.16 291 TYR A O 1
ATOM 2347 N N . TYR A 1 292 ? 1.258 -16.410 -3.103 1.00 62.72 292 TYR A N 1
ATOM 2348 C CA . TYR A 1 292 ? 1.752 -16.519 -4.484 1.00 62.72 292 TYR A CA 1
ATOM 2349 C C . TYR A 1 292 ? 0.616 -16.470 -5.521 1.00 62.72 292 TYR A C 1
ATOM 2351 O O . TYR A 1 292 ? 0.717 -15.799 -6.553 1.00 62.72 292 TYR A O 1
ATOM 2359 N N . ILE A 1 293 ? -0.500 -17.154 -5.252 1.00 55.91 293 ILE A N 1
ATOM 2360 C CA . ILE A 1 293 ? -1.677 -17.202 -6.132 1.00 55.91 293 ILE A CA 1
ATOM 2361 C C . ILE A 1 293 ? -2.466 -15.886 -6.077 1.00 55.91 293 ILE A C 1
ATOM 2363 O O . ILE A 1 293 ? -2.920 -15.389 -7.105 1.00 55.91 293 ILE A O 1
ATOM 2367 N N . GLY A 1 294 ? -2.626 -15.289 -4.897 1.00 56.78 294 GLY A N 1
ATOM 2368 C CA . GLY A 1 294 ? -3.307 -14.007 -4.726 1.00 56.78 294 GLY A CA 1
ATOM 2369 C C . GLY A 1 294 ? -2.582 -12.874 -5.448 1.00 56.78 294 GLY A C 1
ATOM 2370 O O . GLY A 1 294 ? -3.216 -12.105 -6.173 1.00 56.78 294 GLY A O 1
ATOM 2371 N N . TYR A 1 295 ? -1.255 -12.815 -5.318 1.00 53.88 295 TYR A N 1
ATOM 2372 C CA . TYR A 1 295 ? -0.438 -11.832 -6.025 1.00 53.88 295 TYR A CA 1
ATOM 2373 C C . TYR A 1 295 ? -0.409 -12.091 -7.535 1.00 53.88 295 TYR A C 1
ATOM 2375 O O . TYR A 1 295 ? -0.518 -11.141 -8.301 1.00 53.88 295 TYR A O 1
ATOM 2383 N N . SER A 1 296 ? -0.383 -13.351 -7.985 1.00 48.88 296 SER A N 1
ATOM 2384 C CA . SER A 1 296 ? -0.479 -13.661 -9.421 1.00 48.88 296 SER A CA 1
ATOM 2385 C C . SER A 1 296 ? -1.845 -13.373 -10.033 1.00 48.88 296 SER A C 1
ATOM 2387 O O . SER A 1 296 ? -1.906 -12.868 -11.151 1.00 48.88 296 SER A O 1
ATOM 2389 N N . ASN A 1 297 ? -2.942 -13.567 -9.304 1.00 45.97 297 ASN A N 1
ATOM 2390 C CA . ASN A 1 297 ? -4.255 -13.096 -9.746 1.00 45.97 297 ASN A CA 1
ATOM 2391 C C . ASN A 1 297 ? -4.325 -11.563 -9.768 1.00 45.97 297 ASN A C 1
ATOM 2393 O O . ASN A 1 297 ? -4.853 -10.996 -10.721 1.00 45.97 297 ASN A O 1
ATOM 2397 N N . TYR A 1 298 ? -3.748 -10.875 -8.777 1.00 49.78 298 TYR A N 1
ATOM 2398 C CA . TYR A 1 298 ? -3.605 -9.416 -8.808 1.00 49.78 298 TYR A CA 1
ATOM 2399 C C . TYR A 1 298 ? -2.780 -8.956 -10.022 1.00 49.78 298 TYR A C 1
ATOM 2401 O O . TYR A 1 298 ? -3.211 -8.059 -10.742 1.00 49.78 298 TYR A O 1
ATOM 2409 N N . TRP A 1 299 ? -1.659 -9.618 -10.324 1.00 53.16 299 TRP A N 1
ATOM 2410 C CA . TRP A 1 299 ? -0.850 -9.359 -11.516 1.00 53.16 299 TRP A CA 1
ATOM 2411 C C . TRP A 1 299 ? -1.653 -9.534 -12.808 1.00 53.16 299 TRP A C 1
ATOM 2413 O O . TRP A 1 299 ? -1.579 -8.679 -13.687 1.00 53.16 299 TRP A O 1
ATOM 2423 N N . LEU A 1 300 ? -2.470 -10.585 -12.903 1.00 45.28 300 LEU A N 1
ATOM 2424 C CA . LEU A 1 300 ? -3.307 -10.871 -14.072 1.00 45.28 300 LEU A CA 1
ATOM 2425 C C . LEU A 1 300 ? -4.463 -9.874 -14.255 1.00 45.28 300 LEU A C 1
ATOM 2427 O O . LEU A 1 300 ? -4.824 -9.570 -15.389 1.00 45.28 300 LEU A O 1
ATOM 2431 N N . TYR A 1 301 ? -5.045 -9.367 -13.164 1.00 42.59 301 TYR A N 1
ATOM 2432 C CA . TYR A 1 301 ? -6.173 -8.427 -13.211 1.00 42.59 301 TYR A CA 1
ATOM 2433 C C . TYR A 1 301 ? -5.758 -6.952 -13.285 1.00 42.59 301 TYR A C 1
ATOM 2435 O O . TYR A 1 301 ? -6.547 -6.130 -13.749 1.00 42.59 301 TYR A O 1
ATOM 2443 N N . LYS A 1 302 ? -4.565 -6.589 -12.795 1.00 42.81 302 LYS A N 1
ATOM 2444 C CA . LYS A 1 302 ? -4.143 -5.187 -12.622 1.00 42.81 302 LYS A CA 1
ATOM 2445 C C . LYS A 1 302 ? -2.869 -4.792 -13.373 1.00 42.81 302 LYS A C 1
ATOM 2447 O O . LYS A 1 302 ? -2.477 -3.635 -13.246 1.00 42.81 302 LYS A O 1
ATOM 2452 N N . GLY A 1 303 ? -2.264 -5.661 -14.196 1.00 45.00 303 GLY A N 1
ATOM 2453 C CA . GLY A 1 303 ? -1.443 -5.125 -15.287 1.00 45.00 303 GLY A CA 1
ATOM 2454 C C . GLY A 1 303 ? -0.359 -5.970 -15.952 1.00 45.00 303 GLY A C 1
ATOM 2455 O O . GLY A 1 303 ? 0.274 -5.433 -16.856 1.00 45.00 303 GLY A O 1
ATOM 2456 N N . ILE A 1 304 ? -0.070 -7.222 -15.584 1.00 48.41 304 ILE A N 1
ATOM 2457 C CA . ILE A 1 304 ? 0.832 -8.043 -16.419 1.00 48.41 304 ILE A CA 1
ATOM 2458 C C . ILE A 1 304 ? 0.028 -8.492 -17.637 1.00 48.41 304 ILE A C 1
ATOM 2460 O O . ILE A 1 304 ? -0.728 -9.466 -17.577 1.00 48.41 304 ILE A O 1
ATOM 2464 N N . GLN A 1 305 ? 0.144 -7.744 -18.735 1.00 51.81 305 GLN A N 1
ATOM 2465 C CA . GLN A 1 305 ? -0.371 -8.202 -20.011 1.00 51.81 305 GLN A CA 1
ATOM 2466 C C . GLN A 1 305 ? 0.552 -9.281 -20.557 1.00 51.81 305 GLN A C 1
ATOM 2468 O O . GLN A 1 305 ? 1.774 -9.257 -20.432 1.00 51.81 305 GLN A O 1
ATOM 2473 N N . LEU A 1 306 ? -0.082 -10.294 -21.122 1.00 52.59 306 LEU A N 1
ATOM 2474 C CA . LEU A 1 306 ? 0.604 -11.396 -21.752 1.00 52.59 306 LEU A CA 1
ATOM 2475 C C . LEU A 1 306 ? 0.630 -11.121 -23.246 1.00 52.59 306 LEU A C 1
ATOM 2477 O O . LEU A 1 306 ? -0.440 -11.018 -23.853 1.00 52.59 306 LEU A O 1
ATOM 2481 N N . TYR A 1 307 ? 1.824 -11.011 -23.824 1.00 52.12 307 TYR A N 1
ATOM 2482 C CA . TYR A 1 307 ? 1.974 -10.766 -25.253 1.00 52.12 307 TYR A CA 1
ATOM 2483 C C . TYR A 1 307 ? 1.736 -12.070 -26.017 1.00 52.12 307 TYR A C 1
ATOM 2485 O O . TYR A 1 307 ? 2.639 -12.880 -26.222 1.00 52.12 307 TYR A O 1
ATOM 2493 N N . TYR A 1 308 ? 0.487 -12.297 -26.414 1.00 55.16 308 TYR A N 1
ATOM 2494 C CA . TYR A 1 308 ? 0.119 -13.430 -27.251 1.00 55.16 308 TYR A CA 1
ATOM 2495 C C . TYR A 1 308 ? -0.756 -12.982 -28.405 1.00 55.16 308 TYR A C 1
ATOM 2497 O O . TYR A 1 308 ? -1.694 -12.213 -28.225 1.00 55.16 308 TYR A O 1
ATOM 2505 N N . SER A 1 309 ? -0.486 -13.541 -29.584 1.00 51.06 309 SER A N 1
ATOM 2506 C CA . SER A 1 309 ? -1.241 -13.250 -30.807 1.00 51.06 309 SER A CA 1
ATOM 2507 C C . SER A 1 309 ? -2.719 -13.660 -30.731 1.00 51.06 309 SER A C 1
ATOM 2509 O O . SER A 1 309 ? -3.511 -13.238 -31.566 1.00 51.06 309 SER A O 1
ATOM 2511 N N . THR A 1 310 ? -3.108 -14.484 -29.744 1.00 67.75 310 THR A N 1
ATOM 2512 C CA . THR A 1 310 ? -4.489 -14.957 -29.552 1.00 67.75 310 THR A CA 1
ATOM 2513 C C . THR A 1 310 ? -4.842 -15.179 -28.074 1.00 67.75 310 THR A C 1
ATOM 2515 O O . THR A 1 310 ? -3.998 -15.593 -27.271 1.00 67.75 310 THR A O 1
ATOM 2518 N N . ASP A 1 311 ? -6.128 -15.040 -27.725 1.00 72.12 311 ASP A N 1
ATOM 2519 C CA . ASP A 1 311 ? -6.665 -15.360 -26.387 1.00 72.12 311 ASP A CA 1
ATOM 2520 C C . ASP A 1 311 ? -6.403 -16.813 -25.964 1.00 72.12 311 ASP A C 1
ATOM 2522 O O . ASP A 1 311 ? -6.200 -17.121 -24.784 1.00 72.12 311 ASP A O 1
ATOM 2526 N N . ARG A 1 312 ? -6.360 -17.734 -26.934 1.00 74.62 312 ARG A N 1
ATOM 2527 C CA . ARG A 1 312 ? -6.057 -19.146 -26.682 1.00 74.62 312 ARG A CA 1
ATOM 2528 C C . ARG A 1 312 ? -4.627 -19.330 -26.173 1.00 74.62 312 ARG A C 1
ATOM 2530 O O . ARG A 1 312 ? -4.425 -20.039 -25.189 1.00 74.62 312 ARG A O 1
ATOM 2537 N N . GLN A 1 313 ? -3.6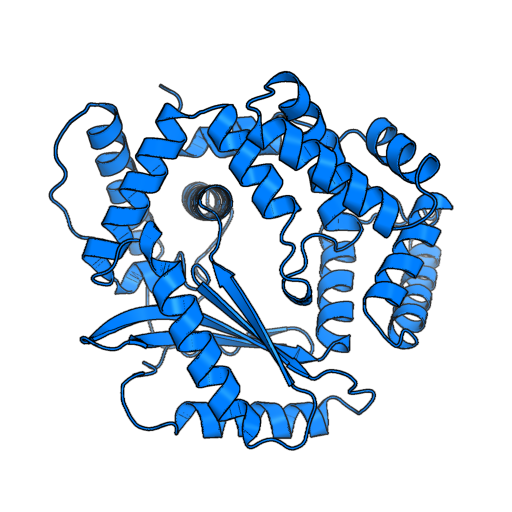46 -18.699 -26.816 1.00 70.44 313 GLN A N 1
ATOM 2538 C CA . GLN A 1 313 ? -2.244 -18.745 -26.388 1.00 70.44 313 GLN A CA 1
ATOM 2539 C C . GLN A 1 313 ? -2.061 -18.102 -25.009 1.00 70.44 313 GLN A C 1
ATOM 2541 O O . GLN A 1 313 ? -1.411 -18.694 -24.146 1.00 70.44 313 GLN A O 1
ATOM 2546 N N . LYS A 1 314 ? -2.735 -16.969 -24.765 1.00 69.88 314 LYS A N 1
ATOM 2547 C CA . LYS A 1 314 ? -2.789 -16.314 -23.453 1.00 69.88 314 LYS A CA 1
ATOM 2548 C C . LYS A 1 314 ? -3.260 -17.271 -22.362 1.00 69.88 314 LYS A C 1
ATOM 2550 O O . LYS A 1 314 ? -2.566 -17.455 -21.366 1.00 69.88 314 LYS A O 1
ATOM 2555 N N . LYS A 1 315 ? -4.388 -17.954 -22.571 1.00 71.94 315 LYS A N 1
ATOM 2556 C CA . LYS A 1 315 ? -4.944 -18.908 -21.598 1.00 71.94 315 LYS A CA 1
ATOM 2557 C C . LYS A 1 315 ? -4.033 -20.118 -21.356 1.00 71.94 315 LYS A C 1
ATOM 2559 O O . LYS A 1 315 ? -3.913 -20.586 -20.220 1.00 71.94 315 LYS A O 1
ATOM 2564 N N . ILE A 1 316 ? -3.377 -20.627 -22.403 1.00 76.44 316 ILE A N 1
ATOM 2565 C CA . ILE A 1 316 ? -2.420 -21.740 -22.294 1.00 76.44 316 ILE A CA 1
ATOM 2566 C C . ILE A 1 316 ? -1.216 -21.324 -21.450 1.00 76.44 316 ILE A C 1
ATOM 2568 O O . ILE A 1 316 ? -0.864 -22.033 -20.503 1.00 76.44 316 ILE A O 1
ATOM 2572 N N . TYR A 1 317 ? -0.612 -20.172 -21.749 1.00 76.38 317 TYR A N 1
ATOM 2573 C CA . TYR A 1 317 ? 0.520 -19.690 -20.972 1.00 76.38 317 TYR A CA 1
ATOM 2574 C C . TYR A 1 317 ? 0.124 -19.386 -19.529 1.00 76.38 317 TYR A C 1
ATOM 2576 O O . TYR A 1 317 ? 0.800 -19.870 -18.634 1.00 76.38 317 TYR A O 1
ATOM 2584 N N . GLN A 1 318 ? -1.006 -18.712 -19.277 1.00 71.75 318 GLN A N 1
ATOM 2585 C CA . GLN A 1 318 ? -1.519 -18.493 -17.912 1.00 71.75 318 GLN A CA 1
ATOM 2586 C C . GLN A 1 318 ? -1.601 -19.798 -17.124 1.00 71.75 318 GLN A C 1
ATOM 2588 O O . GLN A 1 318 ? -1.113 -19.895 -15.999 1.00 71.75 318 GLN A O 1
ATOM 2593 N N . THR A 1 319 ? -2.181 -20.828 -17.739 1.00 74.38 319 THR A N 1
ATOM 2594 C CA . THR A 1 319 ? -2.314 -22.145 -17.115 1.00 74.38 319 THR A CA 1
ATOM 2595 C C . THR A 1 319 ? -0.943 -22.747 -16.798 1.00 74.38 319 THR A C 1
ATOM 2597 O O . THR A 1 319 ? -0.741 -23.294 -15.714 1.00 74.38 319 THR A O 1
ATOM 2600 N N . ASN A 1 320 ? 0.014 -22.643 -17.721 1.00 79.69 320 ASN A N 1
ATOM 2601 C CA . ASN A 1 320 ? 1.364 -23.170 -17.537 1.00 79.69 320 ASN A CA 1
ATOM 2602 C C . ASN A 1 320 ? 2.180 -22.370 -16.516 1.00 79.69 320 ASN A C 1
ATOM 2604 O O . ASN A 1 320 ? 2.854 -22.980 -15.692 1.00 79.69 320 ASN A O 1
ATOM 2608 N N . PHE A 1 321 ? 2.080 -21.044 -16.518 1.00 76.75 321 PHE A N 1
ATOM 2609 C CA . PHE A 1 321 ? 2.724 -20.160 -15.555 1.00 76.75 321 PHE A CA 1
ATOM 2610 C C . PHE A 1 321 ? 2.213 -20.438 -14.139 1.00 76.75 321 PHE A C 1
ATOM 2612 O O . PHE A 1 321 ? 3.006 -20.721 -13.249 1.00 76.75 321 PHE A O 1
ATOM 2619 N N . ILE A 1 322 ? 0.891 -20.516 -13.939 1.00 71.88 322 ILE A N 1
ATOM 2620 C CA . ILE A 1 322 ? 0.297 -20.898 -12.645 1.00 71.88 322 ILE A CA 1
ATOM 2621 C C . ILE A 1 322 ? 0.773 -22.293 -12.212 1.00 71.88 322 ILE A C 1
ATOM 2623 O O . ILE A 1 322 ? 1.073 -22.512 -11.039 1.00 71.88 322 ILE A O 1
ATOM 2627 N N . ARG A 1 323 ? 0.883 -23.253 -13.141 1.00 76.25 323 ARG A N 1
ATOM 2628 C CA . ARG A 1 323 ? 1.456 -24.577 -12.842 1.00 76.25 323 ARG A CA 1
ATOM 2629 C C . ARG A 1 323 ? 2.930 -24.502 -12.437 1.00 76.25 323 ARG A C 1
ATOM 2631 O O . ARG A 1 323 ? 3.331 -25.298 -11.597 1.00 76.25 323 ARG A O 1
ATOM 2638 N N . GLN A 1 324 ? 3.725 -23.607 -13.024 1.00 80.81 324 GLN A N 1
ATOM 2639 C CA . GLN A 1 324 ? 5.123 -23.390 -12.636 1.00 80.81 324 GLN A CA 1
ATOM 2640 C C . GLN A 1 324 ? 5.217 -22.731 -11.256 1.00 80.81 324 GLN A C 1
ATOM 2642 O O . GLN A 1 324 ? 5.925 -23.256 -10.407 1.00 80.81 324 GLN A O 1
ATOM 2647 N N . VAL A 1 325 ? 4.420 -21.691 -10.985 1.00 74.12 325 VAL A N 1
ATOM 2648 C CA . VAL A 1 325 ? 4.316 -21.056 -9.657 1.00 74.12 325 VAL A CA 1
ATOM 2649 C C . VAL A 1 325 ? 3.947 -22.083 -8.583 1.00 74.12 325 VAL A C 1
ATOM 2651 O O . VAL A 1 325 ? 4.553 -22.113 -7.521 1.00 74.12 325 VAL A O 1
ATOM 2654 N N . ARG A 1 326 ? 3.014 -23.001 -8.870 1.00 73.44 326 ARG A N 1
ATOM 2655 C CA . ARG A 1 326 ? 2.648 -24.097 -7.950 1.00 73.44 326 ARG A CA 1
ATOM 2656 C C . ARG A 1 326 ? 3.772 -25.107 -7.686 1.00 73.44 326 ARG A C 1
ATOM 2658 O O . ARG A 1 326 ? 3.642 -25.909 -6.766 1.00 73.44 326 ARG A O 1
ATOM 2665 N N . LYS A 1 327 ? 4.826 -25.125 -8.507 1.00 79.38 327 LYS A N 1
ATOM 2666 C CA . LYS A 1 327 ? 6.018 -25.964 -8.304 1.00 79.38 327 LYS A CA 1
ATOM 2667 C C . LYS A 1 327 ? 7.117 -25.241 -7.527 1.00 79.38 327 LYS A C 1
ATOM 2669 O O . LYS A 1 327 ? 8.011 -25.927 -7.030 1.00 79.38 327 LYS A O 1
ATOM 2674 N N . CYS A 1 328 ? 7.056 -23.911 -7.436 1.00 75.94 328 CYS A N 1
ATOM 2675 C CA . CYS A 1 328 ? 7.984 -23.127 -6.634 1.00 75.94 328 CYS A CA 1
ATOM 2676 C C . CYS A 1 328 ? 7.854 -23.502 -5.152 1.00 75.94 328 CYS A C 1
ATOM 2678 O O . CYS A 1 328 ? 6.769 -23.818 -4.657 1.00 75.94 328 CYS A O 1
ATOM 2680 N N . ARG A 1 329 ? 8.986 -23.492 -4.457 1.00 74.19 329 ARG A N 1
ATOM 2681 C CA . ARG A 1 329 ? 9.133 -23.850 -3.043 1.00 74.19 329 ARG A CA 1
ATOM 2682 C C . ARG A 1 329 ? 9.294 -22.632 -2.146 1.00 74.19 329 ARG A C 1
ATOM 2684 O O . ARG A 1 329 ? 9.164 -22.774 -0.938 1.00 74.19 329 ARG A O 1
ATOM 2691 N N . SER A 1 330 ? 9.572 -21.469 -2.727 1.00 72.50 330 SER A N 1
ATOM 2692 C CA . SER A 1 330 ? 9.717 -20.215 -1.999 1.00 72.50 330 SER A CA 1
ATOM 2693 C C . SER A 1 330 ? 9.257 -19.023 -2.836 1.00 72.50 330 SER A C 1
ATOM 2695 O O . SER A 1 330 ? 9.017 -19.134 -4.045 1.00 72.50 330 SER A O 1
ATOM 2697 N N . PHE A 1 331 ? 9.158 -17.860 -2.193 1.00 72.81 331 PHE A N 1
ATOM 2698 C CA . PHE A 1 331 ? 8.802 -16.619 -2.868 1.00 72.81 331 PHE A CA 1
ATOM 2699 C C . PHE A 1 331 ? 9.920 -16.142 -3.794 1.00 72.81 331 PHE A C 1
ATOM 2701 O O . PHE A 1 331 ? 9.651 -15.660 -4.888 1.00 72.81 331 PHE A O 1
ATOM 2708 N N . GLU A 1 332 ? 11.175 -16.340 -3.399 1.00 77.44 332 GLU A N 1
ATOM 2709 C CA . GLU A 1 332 ? 12.357 -16.020 -4.197 1.00 77.44 332 GLU A CA 1
ATOM 2710 C C . GLU A 1 332 ? 12.375 -16.822 -5.503 1.00 77.44 332 GLU A C 1
ATOM 2712 O O . GLU A 1 332 ? 12.730 -16.280 -6.550 1.00 77.44 332 GLU A O 1
ATOM 2717 N N . GLU A 1 333 ? 11.931 -18.085 -5.480 1.00 80.25 333 GLU A N 1
ATOM 2718 C CA . GLU A 1 333 ? 11.767 -18.884 -6.700 1.00 80.25 333 GLU A CA 1
ATOM 2719 C C . GLU A 1 333 ? 10.672 -18.308 -7.613 1.00 80.25 333 GLU A C 1
ATOM 2721 O O . GLU A 1 333 ? 10.858 -18.245 -8.829 1.00 80.25 333 GLU A O 1
ATOM 2726 N N . VAL A 1 334 ? 9.556 -17.833 -7.045 1.00 77.31 334 VAL A N 1
ATOM 2727 C CA . VAL A 1 334 ? 8.487 -17.156 -7.804 1.00 77.31 334 VAL A CA 1
ATOM 2728 C C . VAL A 1 334 ? 8.983 -15.830 -8.391 1.00 77.31 334 VAL A C 1
ATOM 2730 O O . VAL A 1 334 ? 8.761 -15.564 -9.571 1.00 77.31 334 VAL A O 1
ATOM 2733 N N . GLN A 1 335 ? 9.698 -15.013 -7.614 1.00 79.50 335 GLN A N 1
ATOM 2734 C CA . GLN A 1 335 ? 10.296 -13.759 -8.083 1.00 79.50 335 GLN A CA 1
ATOM 2735 C C . GLN A 1 335 ? 11.308 -14.007 -9.203 1.00 79.50 335 GLN A C 1
ATOM 2737 O O . GLN A 1 335 ? 11.320 -13.279 -10.193 1.00 79.50 335 GLN A O 1
ATOM 2742 N N . SER A 1 336 ? 12.122 -15.056 -9.074 1.00 85.38 336 SER A N 1
ATOM 2743 C CA . SER A 1 336 ? 13.096 -15.461 -10.091 1.00 85.38 336 SER A CA 1
ATOM 2744 C C . SER A 1 336 ? 12.410 -15.931 -11.377 1.00 85.38 336 SER A C 1
ATOM 2746 O O . SER A 1 336 ? 12.837 -15.567 -12.474 1.00 85.38 336 SER A O 1
ATOM 2748 N N . LEU A 1 337 ? 11.313 -16.688 -11.254 1.00 84.81 337 LEU A N 1
ATOM 2749 C CA . LEU A 1 337 ? 10.470 -17.101 -12.376 1.00 84.81 337 LEU A CA 1
ATOM 2750 C C . LEU A 1 337 ? 9.892 -15.886 -13.120 1.00 84.81 337 LEU A C 1
ATOM 2752 O O . LEU A 1 337 ? 10.015 -15.797 -14.340 1.00 84.81 337 LEU A O 1
ATOM 2756 N N . ILE A 1 338 ? 9.308 -14.932 -12.390 1.00 81.19 338 ILE A N 1
ATOM 2757 C CA . ILE A 1 338 ? 8.731 -13.707 -12.966 1.00 81.19 338 ILE A CA 1
ATOM 2758 C C . ILE A 1 338 ? 9.811 -12.856 -13.624 1.00 81.19 338 ILE A C 1
ATOM 2760 O O . ILE A 1 338 ? 9.626 -12.400 -14.747 1.00 81.19 338 ILE A O 1
ATOM 2764 N N . PHE A 1 339 ? 10.940 -12.653 -12.942 1.00 87.00 339 PHE A N 1
ATOM 2765 C CA . PHE A 1 339 ? 12.067 -11.890 -13.466 1.00 87.00 339 PHE A CA 1
ATOM 2766 C C . PHE A 1 339 ? 12.538 -12.457 -14.808 1.00 87.00 339 PHE A C 1
ATOM 2768 O O . PHE A 1 339 ? 12.620 -11.722 -15.790 1.00 87.00 339 PHE A O 1
ATOM 2775 N N . ARG A 1 340 ? 12.763 -13.774 -14.882 1.00 89.56 340 ARG A N 1
ATOM 2776 C CA . ARG A 1 340 ? 13.154 -14.457 -16.122 1.00 89.56 340 ARG A CA 1
ATOM 2777 C C . ARG A 1 340 ? 12.127 -14.247 -17.235 1.00 89.56 340 ARG A C 1
ATOM 2779 O O . ARG A 1 340 ? 12.498 -13.958 -18.375 1.00 89.56 340 ARG A O 1
ATOM 2786 N N . ASP A 1 341 ? 10.845 -14.398 -16.925 1.00 85.19 341 ASP A N 1
ATOM 2787 C CA . ASP A 1 341 ? 9.790 -14.297 -17.930 1.00 85.19 341 ASP A CA 1
ATOM 2788 C C . ASP A 1 341 ? 9.572 -12.834 -18.385 1.00 85.19 341 ASP A C 1
ATOM 2790 O O . ASP A 1 341 ? 9.281 -12.596 -19.556 1.00 85.19 341 ASP A O 1
ATOM 2794 N N . LEU A 1 342 ? 9.820 -11.839 -17.522 1.00 81.62 342 LEU A N 1
ATOM 2795 C CA . LEU A 1 342 ? 9.863 -10.414 -17.886 1.00 81.62 342 LEU A CA 1
ATOM 2796 C C . LEU A 1 342 ? 11.077 -10.071 -18.766 1.00 81.62 342 LEU A C 1
ATOM 2798 O O . LEU A 1 342 ? 10.931 -9.402 -19.788 1.00 81.62 342 LEU A O 1
ATOM 2802 N N . VAL A 1 343 ? 12.275 -10.544 -18.404 1.00 87.12 343 VAL A N 1
ATOM 2803 C CA . VAL A 1 343 ? 13.515 -10.300 -19.169 1.00 87.12 343 VAL A CA 1
ATOM 2804 C C . VAL A 1 343 ? 13.444 -10.939 -20.556 1.00 87.12 343 VAL A C 1
ATOM 2806 O O . VAL A 1 343 ? 13.831 -10.318 -21.545 1.00 87.12 343 VAL A O 1
ATOM 2809 N N . SER A 1 344 ? 12.902 -12.156 -20.645 1.00 84.31 344 SER A N 1
ATOM 2810 C CA . SER A 1 344 ? 12.695 -12.857 -21.921 1.00 84.31 344 SER A CA 1
ATOM 2811 C C . SER A 1 344 ? 11.528 -12.305 -22.751 1.00 84.31 344 SER A C 1
ATOM 2813 O O . SER A 1 344 ? 11.348 -12.724 -23.894 1.00 84.31 344 SER A O 1
ATOM 2815 N N . GLY A 1 345 ? 10.745 -11.366 -22.206 1.00 77.31 345 GLY A N 1
ATOM 2816 C CA . GLY A 1 345 ? 9.596 -10.760 -22.880 1.00 77.31 345 GLY A CA 1
ATOM 2817 C C . GLY A 1 345 ? 8.367 -11.667 -22.985 1.00 77.31 345 GLY A C 1
ATOM 2818 O O . GLY A 1 345 ? 7.464 -11.366 -23.760 1.00 77.31 345 GLY A O 1
ATOM 2819 N N . GLN A 1 346 ? 8.320 -12.768 -22.228 1.00 74.19 346 GLN A N 1
ATOM 2820 C CA . GLN A 1 346 ? 7.138 -13.633 -22.120 1.00 74.19 346 GLN A CA 1
ATOM 2821 C C . GLN A 1 346 ? 6.031 -12.992 -21.270 1.00 74.19 346 GLN A C 1
ATOM 2823 O O . GLN A 1 346 ? 4.845 -13.206 -21.524 1.00 74.19 346 GLN A O 1
ATOM 2828 N N . LEU A 1 347 ? 6.422 -12.182 -20.285 1.00 73.56 347 LEU A N 1
ATOM 2829 C CA . LEU A 1 347 ? 5.543 -11.289 -19.538 1.00 73.56 347 LEU A CA 1
ATOM 2830 C C . LEU A 1 347 ? 5.797 -9.849 -19.991 1.00 73.56 347 LEU A C 1
ATOM 2832 O O . LEU A 1 347 ? 6.955 -9.440 -20.103 1.00 73.56 347 LEU A O 1
ATOM 2836 N N . ASP A 1 348 ? 4.735 -9.069 -20.208 1.00 68.38 348 ASP A N 1
ATOM 2837 C CA . ASP A 1 348 ? 4.869 -7.622 -20.352 1.00 68.38 348 ASP A CA 1
ATOM 2838 C C . ASP A 1 348 ? 4.682 -6.929 -19.002 1.00 68.38 348 ASP A C 1
ATOM 2840 O O . ASP A 1 348 ? 3.913 -7.341 -18.126 1.00 68.38 348 ASP A O 1
ATOM 2844 N N . ILE A 1 349 ? 5.398 -5.827 -18.843 1.00 62.72 349 ILE A N 1
ATOM 2845 C CA . ILE A 1 349 ? 5.242 -4.940 -17.703 1.00 62.72 349 ILE A CA 1
ATOM 2846 C C . ILE A 1 349 ? 3.995 -4.056 -17.928 1.00 62.72 349 ILE A C 1
ATOM 2848 O O . ILE A 1 349 ? 3.544 -3.457 -16.959 1.00 62.72 349 ILE A O 1
ATOM 2852 N N . PHE A 1 350 ? 3.372 -4.020 -19.126 1.00 62.19 350 PHE A N 1
ATOM 2853 C CA . PHE A 1 350 ? 2.234 -3.132 -19.451 1.00 62.19 350 PHE A CA 1
ATOM 2854 C C . PHE A 1 350 ? 1.142 -3.749 -20.310 1.00 62.19 350 PHE A C 1
ATOM 2856 O O . PHE A 1 350 ? 1.478 -4.363 -21.340 1.00 62.19 350 PHE A O 1
#

pLDDT: mean 75.25, std 17.27, range [26.64, 97.12]

Radius of gyration: 21.17 Å; chains: 1; bounding box: 46×58×59 Å

Foldseek 3Di:
DPQLLCLCCVQQVVQAADQVLQLVQLLVDPAPVSLVVVLVVLLVCLVVLPLVCLSVLNRHNLLSCLLLVVCDQQVVCNSNQSSQLSSSCSVPVLLLVLLQVLQQQQCCQAFVGGLVCVVVVQVVVLVVVVVLCVVPPFDKDKGKDAGHSSRLSNLLSCLVVVVDDFDDDPPDDPDNVVSVVQSVLSSVVSVCVSVVHDDDDGHHNVNCLGSCLASMEMEIETAFPLDDLPVLVVVVVVSVVVVCVPDDQWDFDPPDDQDDDPSKGKDWTFTGHPPGGTGIYIYIYYYQLCVLVVSVVCCVVPFFDFDDPDPVVVVVVSVVLNVCSSVDNHSSSNSRSSSVCPNVVRIRSD

Secondary structure (DSSP, 8-state):
---TTHHHIIIIISS---HHHHHHHHHH-SSHHHHHHHHHHHHHHHHTT-GGGHHHIIIIIHHHHHHTT-S-GGGT--HHHHHHHHHHHHHSHHHHHHHHHHHHHHHHHHHSS-GGGHHHHHHHHHHHHHHHHHTSSS-EEEEEEEPPHHHHHHHHHHHHTTSS----BTTB---HHHHHHHHHHHHHHHHHHHTT----PPP-HHHHHHHSTTSEEEEEEETT--S-HHHHHHHHHHHHHHHHH--SS---B-------BTTBEEEEEEEE-GGG-EEEEEEEEEEHHHHHHHHHHHHHHHT-----SSHHHHHHHHHHHHHHHTT-SSHHHHHHHHHHHHHTTSS---

Sequence (350 aa):
MTELWELVSKTEDAFPIDPVGCRAVLRQANSSTDVRNYLVGILRQLETNDLAVIPEVWRVAIPLAYRLGLDDSSSGFHIASRLRDAAICLAYPTTMKNFKDELDWVYESACGIKYSQLNVLDVEFSQTMSDFLSGYKENWKIYSRIKTASSILSKLAAFHTGKKKPKAQENYKVSDSDIQAFLHQFSRQFQSRMNGSPISDPYDLSVLKYILPDCIAFTIQLSESRQIPTIAKQKYEQIFKDFSVIPSEIYFGPAYSQSWHINRLTSHFLCTFSGGLKIPIELFIRTDLDYYIGYSNYWLYKGIQLYYSTDRQKKIYQTNFIRQVRKCRSFEEVQSLIFRDLVSGQLDIF